Protein AF-A0A1G6HY66-F1 (afdb_monomer)

Mean predicted aligned error: 8.9 Å

Radius of gyration: 18.55 Å; Cα contacts (8 Å, |Δi|>4): 271; chains: 1; bounding box: 44×50×41 Å

pLDDT: mean 86.54, std 22.4, range [28.66, 98.88]

Nearest PDB structures (foldseek):
  5a6a-assembly1_A  TM=5.351E-01  e=8.393E-02  Streptococcus pneumoniae TIGR4
  5ac4-assembly1_B  TM=5.018E-01  e=1.084E-01  Streptococcus pneumoniae TIGR4
  6aje-assembly1_A  TM=4.644E-01  e=7.401E-01  Eimeria tenella
  1rq7-assembly1_A  TM=4.201E-01  e=1.933E+00  Mycobacterium tuberculosis
  6unx-assembly1_A  TM=3.642E-01  e=4.444E+00  Escherichia coli

Foldseek 3Di:
DDDDPPPDPPPDDDPDDDPDPPDPDDPPPPPDDWFEEEDALVCAQDDLLPDDTQAYEYEQEEAQPDGRDDVVRRTDRVVSQVRNVVNNHQYEYEYEYLQDQLLSSLVSSCVRCVVCQPRYAYEYEDDDPNHPCPPVLCRLVSVQSNQVNNCVSSVHAHAYDDDPVVVVPDPNVSVVVRHHD

Solvent-accessible surface area (backbone atoms only — not comparable to full-atom values): 10762 Å² total; per-residue (Å²): 140,81,91,83,89,81,84,85,76,89,83,75,77,89,84,69,88,74,94,55,95,85,70,86,77,75,76,94,70,78,92,66,87,80,48,64,52,73,47,47,68,90,50,44,65,66,62,63,54,76,52,88,53,49,31,39,35,31,34,43,26,34,42,80,82,44,56,39,63,43,67,94,67,42,26,37,40,64,61,49,57,66,42,25,51,81,54,70,24,47,43,29,36,28,33,41,45,29,52,72,58,39,59,56,32,30,51,47,40,43,73,72,48,57,94,38,56,91,67,46,48,44,33,41,36,58,53,63,76,80,16,78,31,53,88,69,81,47,46,59,65,43,49,41,49,20,45,54,48,39,22,66,73,48,76,45,80,36,34,46,46,63,55,75,68,57,68,71,70,53,85,50,64,86,40,55,78,77,28,57,111

Organism: NCBI:txid604330

InterPro domains:
  IPR002053 Glycoside hydrolase, family 25 [PF01183] (38-180)
  IPR002053 Glycoside hydrolase, family 25 [PS51904] (33-181)
  IPR017853 Glycoside hydrolase superfamily [SSF51445] (35-181)
  IPR018077 Glycoside hydrolase, family 25 subgroup [SM00641] (34-141)

Secondary structure (DSSP, 8-state):
----SSSSS--S--------TT---------SPPPEEEE-GGGTT--GGGS--SEEEEEEEETTTEESEEGGGTEEHHHHHHHGGGGT-EEEEEEE--SS-HHHHHHHHHHHHGGGTTT-EEEEE--STT-TTTTSS-HHHHHHHHHHHHHHHHTS--EEE--HHHHTTS--HHHHTTS--

Structure (mmCIF, N/CA/C/O backbone):
data_AF-A0A1G6HY66-F1
#
_entry.id   AF-A0A1G6HY66-F1
#
loop_
_atom_site.group_PDB
_atom_site.id
_atom_site.type_symbol
_atom_site.label_atom_id
_atom_site.label_alt_id
_atom_site.label_comp_id
_atom_site.label_asym_id
_atom_site.label_entity_id
_atom_site.label_seq_id
_atom_site.pdbx_PDB_ins_code
_atom_site.Cartn_x
_atom_site.Cartn_y
_atom_site.Cartn_z
_atom_site.occupancy
_atom_site.B_iso_or_equiv
_atom_site.auth_seq_id
_atom_site.auth_comp_id
_atom_site.auth_asym_id
_atom_site.auth_atom_id
_atom_site.pdbx_PDB_model_num
ATOM 1 N N . MET A 1 1 ? -23.335 -35.867 -22.043 1.00 37.62 1 MET A N 1
ATOM 2 C CA . MET A 1 1 ? -21.964 -35.878 -21.491 1.00 37.62 1 MET A CA 1
ATOM 3 C C . MET A 1 1 ? -21.223 -34.714 -22.131 1.00 37.62 1 MET A C 1
ATOM 5 O O . MET A 1 1 ? -21.215 -34.687 -23.350 1.00 37.62 1 MET A O 1
ATOM 9 N N . SER A 1 2 ? -20.687 -33.713 -21.441 1.00 36.56 2 SER A N 1
ATOM 10 C CA . SER A 1 2 ? -20.787 -33.293 -20.039 1.00 36.56 2 SER A CA 1
ATOM 11 C C . SER A 1 2 ? -21.116 -31.793 -20.024 1.00 36.56 2 SER A C 1
ATOM 13 O O . SER A 1 2 ? -20.815 -31.070 -20.973 1.00 36.56 2 SER A O 1
ATOM 15 N N . ALA A 1 3 ? -21.820 -31.363 -18.984 1.00 36.41 3 ALA A N 1
ATOM 16 C CA . ALA A 1 3 ? -22.072 -29.967 -18.687 1.00 36.41 3 ALA A CA 1
ATOM 17 C C . ALA A 1 3 ? -20.934 -29.491 -17.781 1.00 36.41 3 ALA A C 1
ATOM 19 O O . ALA A 1 3 ? -20.924 -29.879 -16.626 1.00 36.41 3 ALA A O 1
ATOM 20 N N . ASP A 1 4 ? -20.005 -28.686 -18.295 1.00 41.12 4 ASP A N 1
ATOM 21 C CA . ASP A 1 4 ? -18.901 -28.111 -17.506 1.00 41.12 4 ASP A CA 1
ATOM 22 C C . ASP A 1 4 ? -18.714 -26.631 -17.856 1.00 41.12 4 ASP A C 1
ATOM 24 O O . ASP A 1 4 ? -17.681 -26.177 -18.340 1.00 41.12 4 ASP A O 1
ATOM 28 N N . SER A 1 5 ? -19.777 -25.853 -17.655 1.00 38.62 5 SER A N 1
ATOM 29 C CA . SER A 1 5 ? -19.737 -24.383 -17.733 1.00 38.62 5 SER A CA 1
ATOM 30 C C . SER A 1 5 ? -20.310 -23.719 -16.478 1.00 38.62 5 SER A C 1
ATOM 32 O O . SER A 1 5 ? -20.581 -22.523 -16.487 1.00 38.62 5 SER A O 1
ATOM 34 N N . ALA A 1 6 ? -20.501 -24.487 -15.400 1.00 34.53 6 ALA A N 1
ATOM 35 C CA . ALA A 1 6 ? -21.123 -24.022 -14.158 1.00 34.53 6 ALA A CA 1
ATOM 36 C C . ALA A 1 6 ? -20.264 -24.248 -12.894 1.00 34.53 6 ALA A C 1
ATOM 38 O O . ALA A 1 6 ? -20.728 -23.953 -11.801 1.00 34.53 6 ALA A O 1
ATOM 39 N N . GLU A 1 7 ? -19.010 -24.696 -13.020 1.00 37.00 7 GLU A N 1
ATOM 40 C CA . GLU A 1 7 ? -18.174 -25.128 -11.881 1.00 37.00 7 GLU A CA 1
ATOM 41 C C . GLU A 1 7 ? -16.865 -24.321 -11.708 1.00 37.00 7 GLU A C 1
ATOM 43 O O . GLU A 1 7 ? -15.811 -24.864 -11.393 1.00 37.00 7 GLU A O 1
ATOM 48 N N . ALA A 1 8 ? -16.904 -22.994 -11.895 1.00 33.69 8 ALA A N 1
ATOM 49 C CA . ALA A 1 8 ? -15.732 -22.133 -11.645 1.00 33.69 8 ALA A CA 1
ATOM 50 C C . ALA A 1 8 ? -16.018 -20.818 -10.892 1.00 33.69 8 ALA A C 1
ATOM 52 O O . ALA A 1 8 ? -15.205 -19.898 -10.931 1.00 33.69 8 ALA A O 1
ATOM 53 N N . VAL A 1 9 ? -17.146 -20.715 -10.178 1.00 33.38 9 VAL A N 1
ATOM 54 C CA . VAL A 1 9 ? -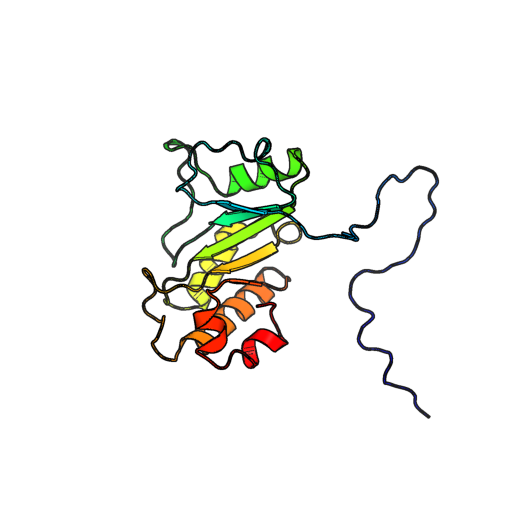17.413 -19.579 -9.260 1.00 33.38 9 VAL A CA 1
ATOM 55 C C . VAL A 1 9 ? -17.706 -20.043 -7.823 1.00 33.38 9 VAL A C 1
ATOM 57 O O . VAL A 1 9 ? -17.899 -19.236 -6.920 1.00 33.38 9 VAL A O 1
ATOM 60 N N . GLU A 1 10 ? -17.634 -21.345 -7.547 1.00 34.50 10 GLU A N 1
ATOM 61 C CA . GLU A 1 10 ? -17.853 -21.896 -6.207 1.00 34.50 10 GLU A CA 1
ATOM 62 C C . GLU A 1 10 ? -16.528 -22.101 -5.449 1.00 34.50 10 GLU A C 1
ATOM 64 O O . GLU A 1 10 ? -16.130 -23.211 -5.114 1.00 34.50 10 GLU A O 1
ATOM 69 N N . ALA A 1 11 ? -15.813 -21.003 -5.188 1.00 33.69 11 ALA A N 1
ATOM 70 C CA . ALA A 1 11 ? -14.707 -20.976 -4.226 1.00 33.69 11 ALA A CA 1
ATOM 71 C C . ALA A 1 11 ? -14.425 -19.557 -3.703 1.00 33.69 11 ALA A C 1
ATOM 73 O O . ALA A 1 11 ? -13.287 -19.102 -3.673 1.00 33.69 11 ALA A O 1
ATOM 74 N N . LEU A 1 12 ? -15.461 -18.856 -3.244 1.00 32.41 12 LEU A N 1
ATOM 75 C CA . LEU A 1 12 ? -15.302 -17.791 -2.257 1.00 32.41 12 LEU A CA 1
ATOM 76 C C . LEU A 1 12 ? -16.426 -17.913 -1.229 1.00 32.41 12 LEU A C 1
ATOM 78 O O . LEU A 1 12 ? -17.571 -17.564 -1.479 1.00 32.41 12 LEU A O 1
ATOM 82 N N . VAL A 1 13 ? -16.031 -18.419 -0.059 1.00 30.34 13 VAL A N 1
ATOM 83 C CA . VAL A 1 13 ? -16.802 -18.514 1.187 1.00 30.34 13 VAL A CA 1
ATOM 84 C C . VAL A 1 13 ? -17.910 -19.575 1.178 1.00 30.34 13 VAL A C 1
ATOM 86 O O . VAL A 1 13 ? -19.007 -19.387 0.669 1.00 30.34 13 VAL A O 1
ATOM 89 N N . LYS A 1 14 ? -17.619 -20.703 1.840 1.00 28.66 14 LYS A N 1
ATOM 90 C CA . LYS A 1 14 ? -18.587 -21.730 2.251 1.00 28.66 14 LYS A CA 1
ATOM 91 C C . LYS A 1 14 ? -19.837 -21.089 2.868 1.00 28.66 14 LYS A C 1
ATOM 93 O O . LYS A 1 14 ? -19.845 -20.774 4.056 1.00 28.66 14 LYS A O 1
ATOM 98 N N . VAL A 1 15 ? -20.922 -21.008 2.106 1.00 35.91 15 VAL A N 1
ATOM 99 C CA . VAL A 1 15 ? -22.272 -20.919 2.661 1.00 35.91 15 VAL A CA 1
ATOM 100 C C . VAL A 1 15 ? -22.718 -22.345 2.973 1.00 35.91 15 VAL A C 1
ATOM 102 O O . VAL A 1 15 ? -23.339 -23.029 2.168 1.00 35.91 15 VAL A O 1
ATOM 105 N N . LYS A 1 16 ? -22.376 -22.821 4.173 1.00 31.80 16 LYS A N 1
ATOM 106 C CA . LYS A 1 16 ? -23.256 -23.745 4.890 1.00 31.80 16 LYS A CA 1
ATOM 107 C C . LYS A 1 16 ? -23.919 -22.929 5.982 1.00 31.80 16 LYS A C 1
ATOM 109 O O . LYS A 1 16 ? -23.256 -22.517 6.929 1.00 31.80 16 LYS A O 1
ATOM 114 N N . GLY A 1 17 ? -25.215 -22.683 5.811 1.00 36.38 17 GLY A N 1
ATOM 115 C CA . GLY A 1 17 ? -26.058 -22.196 6.888 1.00 36.38 17 GLY A CA 1
ATOM 116 C C . GLY A 1 17 ? -25.929 -23.118 8.097 1.00 36.38 17 GLY A C 1
ATOM 117 O O . GLY A 1 17 ? -25.975 -24.343 7.975 1.00 36.38 17 GLY A O 1
ATOM 118 N N . SER A 1 18 ? -25.744 -22.515 9.262 1.00 32.41 18 SER A N 1
ATOM 119 C CA . SER A 1 18 ? -26.040 -23.156 10.532 1.00 32.41 18 SER A CA 1
ATOM 120 C C . SER A 1 18 ? -27.009 -22.251 11.277 1.00 32.41 18 SER A C 1
ATOM 122 O O . SER A 1 18 ? -26.606 -21.252 11.876 1.00 32.41 18 SER A O 1
ATOM 124 N N . ASP A 1 19 ? -28.285 -22.615 11.200 1.00 39.75 19 ASP A N 1
ATOM 125 C CA . ASP A 1 19 ? -29.367 -22.109 12.035 1.00 39.75 19 ASP A CA 1
ATOM 126 C C . ASP A 1 19 ? -29.127 -22.506 13.499 1.00 39.75 19 ASP A C 1
ATOM 128 O O . ASP A 1 19 ? -29.681 -23.479 14.010 1.00 39.75 19 ASP A O 1
ATOM 132 N N . ALA A 1 20 ? -28.275 -21.750 14.190 1.00 33.25 20 ALA A N 1
ATOM 133 C CA . ALA A 1 20 ? -28.233 -21.735 15.646 1.00 33.25 20 ALA A CA 1
ATOM 134 C C . ALA A 1 20 ? -29.105 -20.562 16.136 1.00 33.25 20 ALA A C 1
ATOM 136 O O . ALA A 1 20 ? -28.764 -19.405 15.860 1.00 33.25 20 ALA A O 1
ATOM 137 N N . PRO A 1 21 ? -30.218 -20.806 16.858 1.00 36.34 21 PRO A N 1
ATOM 138 C CA . PRO A 1 21 ? -31.012 -19.730 17.441 1.00 36.34 21 PRO A CA 1
ATOM 139 C C . PRO A 1 21 ? -30.138 -18.958 18.439 1.00 36.34 21 PRO A C 1
ATOM 141 O O . PRO A 1 21 ? -29.697 -19.523 19.438 1.00 36.34 21 PRO A O 1
ATOM 144 N N . GLY A 1 22 ? -29.857 -17.684 18.149 1.00 45.81 22 GLY A N 1
ATOM 145 C CA . GLY A 1 22 ? -29.046 -16.804 19.004 1.00 45.81 22 GLY A CA 1
ATOM 146 C C . GLY A 1 22 ? -27.711 -16.320 18.422 1.00 45.81 22 GLY A C 1
ATOM 147 O O . GLY A 1 22 ? -27.006 -15.583 19.106 1.00 45.81 22 GLY A O 1
ATOM 148 N N . SER A 1 23 ? -27.352 -16.664 17.180 1.00 36.22 23 SER A N 1
ATOM 149 C CA . SER A 1 23 ? -26.163 -16.095 16.522 1.00 36.22 23 SER A CA 1
ATOM 150 C C . SER A 1 23 ? -26.493 -14.775 15.811 1.00 36.22 23 SER A C 1
ATOM 152 O O . SER A 1 23 ? -27.185 -14.760 14.796 1.00 36.22 23 SER A O 1
ATOM 154 N N . THR A 1 24 ? -25.994 -13.647 16.324 1.00 39.72 24 THR A N 1
ATOM 155 C CA . THR A 1 24 ? -26.138 -12.303 15.725 1.00 39.72 24 THR A CA 1
ATOM 156 C C . THR A 1 24 ? -25.053 -11.974 14.695 1.00 39.72 24 THR A C 1
ATOM 158 O O . THR A 1 24 ? -24.736 -10.803 14.489 1.00 39.72 24 THR A O 1
ATOM 161 N N . VAL A 1 25 ? -24.447 -12.967 14.042 1.00 41.44 25 VAL A N 1
ATOM 162 C CA . VAL A 1 25 ? -23.457 -12.690 12.993 1.00 41.44 25 VAL A CA 1
ATOM 163 C C . VAL A 1 25 ? -24.178 -12.585 11.656 1.00 41.44 25 VAL A C 1
ATOM 165 O O . VAL A 1 25 ? -24.458 -13.584 10.998 1.00 41.44 25 VAL A O 1
ATOM 168 N N . LYS A 1 26 ? -24.502 -11.349 11.265 1.00 38.53 26 LYS A N 1
ATOM 169 C CA . LYS A 1 26 ? -24.945 -11.060 9.901 1.00 38.53 26 LYS A CA 1
ATOM 170 C C . LYS A 1 26 ? -23.775 -11.324 8.937 1.00 38.53 26 LYS A C 1
ATOM 172 O O . LYS A 1 26 ? -22.670 -10.858 9.215 1.00 38.53 26 LYS A O 1
ATOM 177 N N . PRO A 1 27 ? -23.981 -12.039 7.819 1.00 42.50 27 PRO A N 1
ATOM 178 C CA . PRO A 1 27 ? -22.975 -12.124 6.766 1.00 42.50 27 PRO A CA 1
ATOM 179 C C . PRO A 1 27 ? -22.666 -10.714 6.234 1.00 42.50 27 PRO A C 1
ATOM 181 O O . PRO A 1 27 ? -23.580 -9.910 6.048 1.00 42.50 27 PRO A O 1
ATOM 184 N N . PHE A 1 28 ? -21.386 -10.405 6.004 1.00 48.75 28 PHE A N 1
ATOM 185 C CA . PHE A 1 28 ? -20.938 -9.138 5.412 1.00 48.75 28 PHE A CA 1
ATOM 186 C C . PHE A 1 28 ? -21.293 -9.094 3.914 1.00 48.75 28 PHE A C 1
ATOM 188 O O . PHE A 1 28 ? -20.432 -9.236 3.053 1.00 48.75 28 PHE A O 1
ATOM 195 N N . ALA A 1 29 ? -22.573 -8.926 3.591 1.00 45.31 29 ALA A N 1
ATOM 196 C CA . ALA A 1 29 ? -23.016 -8.460 2.283 1.00 45.31 29 ALA A CA 1
ATOM 197 C C . ALA A 1 29 ? -23.364 -6.976 2.437 1.00 45.31 29 ALA A C 1
ATOM 199 O O . ALA A 1 29 ? -24.374 -6.632 3.049 1.00 45.31 29 ALA A O 1
ATOM 200 N N . TYR A 1 30 ? -22.486 -6.087 1.972 1.00 53.00 30 TYR A N 1
ATOM 201 C CA . TYR A 1 30 ? -22.752 -4.651 2.009 1.00 53.00 30 TYR A CA 1
ATOM 202 C C . TYR A 1 30 ? -23.665 -4.308 0.822 1.00 53.00 30 TYR A C 1
ATOM 204 O O . TYR A 1 30 ? -23.213 -4.230 -0.318 1.00 53.00 30 TYR A O 1
ATOM 212 N N . GLU A 1 31 ? -24.967 -4.157 1.067 1.00 54.34 31 GLU A N 1
ATOM 213 C CA . GLU A 1 31 ? -25.923 -3.646 0.075 1.00 54.34 31 GLU A CA 1
ATOM 214 C C . GLU A 1 31 ? -25.807 -2.113 0.001 1.00 54.34 31 GLU A C 1
ATOM 216 O O . GLU A 1 31 ? -26.653 -1.379 0.504 1.00 54.34 31 GLU A O 1
ATOM 221 N N . GLY A 1 32 ? -24.703 -1.602 -0.554 1.00 71.50 32 GLY A N 1
ATOM 222 C CA . GLY A 1 32 ? -24.492 -0.159 -0.674 1.00 71.50 32 GLY A CA 1
ATOM 223 C C . GLY A 1 32 ? -23.063 0.258 -1.012 1.00 71.50 32 GLY A C 1
ATOM 224 O O . GLY A 1 32 ? -22.139 -0.552 -1.028 1.00 71.50 32 GLY A O 1
ATOM 225 N N . GLN A 1 33 ? -22.889 1.551 -1.286 1.00 84.94 33 GLN A N 1
ATOM 226 C CA . GLN A 1 33 ? -21.574 2.175 -1.415 1.00 84.94 33 GLN A CA 1
ATOM 227 C C . GLN A 1 33 ? -20.926 2.291 -0.029 1.00 84.94 33 GLN A C 1
ATOM 229 O O . GLN A 1 33 ? -21.556 2.787 0.903 1.00 84.94 33 GLN A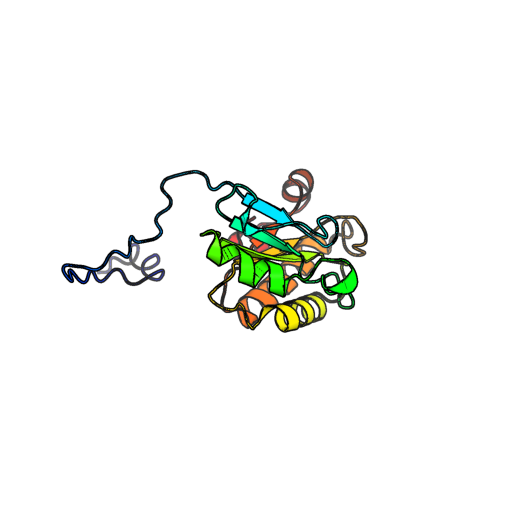 O 1
ATOM 234 N N . LEU A 1 34 ? -19.669 1.859 0.086 1.00 91.06 34 LEU A N 1
ATOM 235 C CA . LEU A 1 34 ? -18.846 2.094 1.269 1.00 91.06 34 LEU A CA 1
ATOM 236 C C . LEU A 1 34 ? -18.232 3.493 1.205 1.00 91.06 34 LEU A C 1
ATOM 238 O O . LEU A 1 34 ? -17.674 3.881 0.177 1.00 91.06 34 LEU A O 1
ATOM 242 N N . ASN A 1 35 ? -18.275 4.219 2.316 1.00 94.19 35 ASN A N 1
ATOM 243 C CA . ASN A 1 35 ? -17.542 5.464 2.492 1.00 94.19 35 ASN A CA 1
ATOM 244 C C . ASN A 1 35 ? -16.256 5.175 3.253 1.00 94.19 35 ASN A C 1
ATOM 246 O O . ASN A 1 35 ? -16.289 4.618 4.345 1.00 94.19 35 ASN A O 1
ATOM 250 N N . GLY A 1 36 ? -15.116 5.584 2.719 1.00 95.94 36 GLY A N 1
ATOM 251 C CA . GLY A 1 36 ? -13.845 5.421 3.409 1.00 95.94 36 GLY A CA 1
ATOM 252 C C . GLY A 1 36 ? -12.949 6.625 3.238 1.00 95.94 36 GLY A C 1
ATOM 253 O O . GLY A 1 36 ? -13.249 7.552 2.486 1.00 95.94 36 GLY A O 1
ATOM 254 N N . PHE A 1 37 ? -11.852 6.595 3.974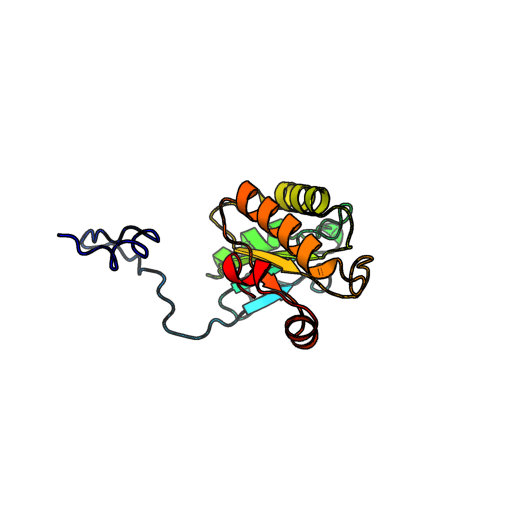 1.00 98.12 37 PHE A N 1
ATOM 255 C CA . PHE A 1 37 ? -10.818 7.614 3.944 1.00 98.12 37 PHE A CA 1
ATOM 256 C C . PHE A 1 37 ? -9.450 6.940 3.999 1.00 98.12 37 PHE A C 1
ATOM 258 O O . PHE A 1 37 ? -9.316 5.828 4.509 1.00 98.12 37 PHE A O 1
ATOM 265 N N . ASP A 1 38 ? -8.432 7.605 3.478 1.00 98.38 38 ASP A N 1
ATOM 266 C CA . ASP A 1 38 ? -7.047 7.187 3.621 1.00 98.38 38 ASP A CA 1
ATOM 267 C C . ASP A 1 38 ? -6.262 8.192 4.471 1.00 98.38 38 ASP A C 1
ATOM 269 O O . ASP A 1 38 ? -6.597 9.377 4.545 1.00 98.38 38 ASP A O 1
ATOM 273 N N . ILE A 1 39 ? -5.256 7.693 5.186 1.00 98.62 39 ILE A N 1
ATOM 274 C CA . ILE A 1 39 ? -4.397 8.492 6.059 1.00 98.62 39 ILE A CA 1
ATOM 275 C C . ILE A 1 39 ? -2.936 8.081 5.928 1.00 98.62 39 ILE A C 1
ATOM 277 O O . ILE A 1 39 ? -2.596 6.935 5.629 1.00 98.62 39 ILE A O 1
ATOM 281 N N . ALA A 1 40 ? -2.069 9.037 6.225 1.00 98.56 40 ALA A N 1
ATOM 282 C CA . ALA A 1 40 ? -0.642 8.853 6.428 1.00 98.56 40 ALA A CA 1
ATOM 283 C C . ALA A 1 40 ? -0.189 9.737 7.596 1.00 98.56 40 ALA A C 1
ATOM 285 O O . ALA A 1 40 ? -0.992 10.434 8.220 1.00 98.56 40 ALA A O 1
ATOM 286 N N . SER A 1 41 ? 1.116 9.808 7.832 1.00 98.38 41 SER A N 1
ATOM 287 C CA . SER A 1 41 ? 1.737 10.748 8.773 1.00 98.38 41 SER A CA 1
ATOM 288 C C . SER A 1 41 ? 1.295 12.217 8.627 1.00 98.38 41 SER A C 1
ATOM 290 O O . SER A 1 41 ? 1.415 12.984 9.583 1.00 98.38 41 SER A O 1
ATOM 292 N N . PHE A 1 42 ? 0.728 12.626 7.486 1.00 97.81 42 PHE A N 1
ATOM 293 C CA . PHE A 1 42 ? 0.120 13.951 7.292 1.00 97.81 42 PHE A CA 1
ATOM 294 C C . PHE A 1 42 ? -1.120 14.206 8.165 1.00 97.81 42 PHE A C 1
ATOM 296 O O . PHE A 1 42 ? -1.456 15.359 8.422 1.00 97.81 42 PHE A O 1
ATOM 303 N N . GLN A 1 43 ? -1.774 13.152 8.655 1.00 98.44 43 GLN A N 1
ATOM 304 C CA . GLN A 1 43 ? -2.901 13.207 9.588 1.00 98.44 43 GLN A CA 1
ATOM 305 C C . GLN A 1 43 ? -2.464 12.887 11.026 1.00 98.44 43 GLN A C 1
ATOM 307 O O . GLN A 1 43 ? -3.247 12.394 11.834 1.00 98.44 43 GLN A O 1
ATOM 312 N N . ALA A 1 44 ? -1.207 13.166 11.376 1.00 97.94 44 ALA A N 1
ATOM 313 C CA . ALA A 1 44 ? -0.701 13.031 12.737 1.00 97.94 44 ALA A CA 1
ATOM 314 C C . ALA A 1 44 ? -1.647 13.641 13.794 1.00 97.94 44 ALA A C 1
ATOM 316 O O . ALA A 1 44 ? -2.107 14.775 13.665 1.00 97.94 44 ALA A O 1
ATOM 317 N N . GLY A 1 45 ? -1.924 12.881 14.856 1.00 97.00 45 GLY A N 1
ATOM 318 C CA . GLY A 1 45 ? -2.851 13.262 15.924 1.00 97.00 45 GLY A CA 1
ATOM 319 C C . GLY A 1 45 ? -4.330 12.997 15.621 1.00 97.00 45 GLY A C 1
ATOM 320 O O . GLY A 1 45 ? -5.174 13.284 16.472 1.00 97.00 45 GLY A O 1
ATOM 321 N N . ILE A 1 46 ? -4.666 12.443 14.449 1.00 97.44 46 ILE A N 1
ATOM 322 C CA . ILE A 1 46 ? -6.032 12.016 14.146 1.00 97.44 46 ILE A CA 1
ATOM 323 C C . ILE A 1 46 ? -6.491 10.935 15.127 1.00 97.44 46 ILE A C 1
ATOM 325 O O . ILE A 1 46 ? -5.750 10.017 15.476 1.00 97.44 46 ILE A O 1
ATOM 329 N N . ASN A 1 47 ? -7.748 11.039 15.547 1.00 95.81 47 ASN A N 1
ATOM 330 C CA . ASN A 1 47 ? -8.446 9.971 16.241 1.00 95.81 47 ASN A CA 1
ATOM 331 C C . ASN A 1 47 ? -9.281 9.211 15.202 1.00 95.81 47 ASN A C 1
ATOM 333 O O . ASN A 1 47 ? -10.317 9.708 14.755 1.00 95.81 47 ASN A O 1
ATOM 337 N N . VAL A 1 48 ? -8.807 8.031 14.798 1.00 95.44 48 VAL A N 1
ATOM 338 C CA . VAL A 1 48 ? -9.406 7.247 13.705 1.00 95.44 48 VAL A CA 1
ATOM 339 C C . VAL A 1 48 ? -10.809 6.764 14.072 1.00 95.44 48 VAL A C 1
ATOM 341 O O . VAL A 1 48 ? -11.690 6.705 13.210 1.00 95.44 48 VAL A O 1
ATOM 344 N N . SER A 1 49 ? -11.063 6.488 15.357 1.00 92.50 49 SER A N 1
ATOM 345 C CA . SER A 1 49 ? -12.380 6.036 15.812 1.00 92.50 49 SER A CA 1
ATOM 346 C C . SER A 1 49 ? -13.479 7.095 15.657 1.00 92.50 49 SER A C 1
ATOM 348 O O . SER A 1 49 ? -14.635 6.734 15.427 1.00 92.50 49 SER A O 1
ATOM 350 N N . LYS A 1 50 ? -13.135 8.389 15.697 1.00 95.56 50 LYS A N 1
ATOM 351 C CA . LYS A 1 50 ? -14.079 9.515 15.565 1.00 95.56 50 LYS A CA 1
ATOM 352 C C . LYS A 1 50 ? -14.332 9.989 14.134 1.00 95.56 50 LYS A C 1
ATOM 354 O O . LYS A 1 50 ? -15.260 10.769 13.924 1.00 95.56 50 LYS A O 1
ATOM 359 N N . VAL A 1 51 ? -13.534 9.560 13.159 1.00 96.25 51 VAL A N 1
ATOM 360 C CA . VAL A 1 51 ? -13.771 9.897 11.748 1.00 96.25 51 VAL A CA 1
ATOM 361 C C . VAL A 1 51 ? -14.953 9.075 11.232 1.00 96.25 51 VAL A C 1
ATOM 363 O O . VAL A 1 51 ? -15.038 7.874 11.496 1.00 96.25 51 VAL A O 1
ATOM 366 N N . SER A 1 52 ? -15.878 9.711 10.512 1.00 94.81 52 SER A N 1
ATOM 367 C CA . SER A 1 52 ? -16.991 9.007 9.867 1.00 94.81 52 SER A CA 1
ATOM 368 C C . SER A 1 52 ? -16.485 8.187 8.679 1.00 94.81 52 SER A C 1
ATOM 370 O O . SER A 1 52 ? -15.718 8.699 7.868 1.00 94.81 52 SER A O 1
ATOM 372 N N . GLY A 1 53 ? -16.921 6.934 8.568 1.00 94.62 53 GLY A N 1
ATOM 373 C CA . GLY A 1 53 ? -16.558 6.039 7.473 1.00 94.62 53 GLY A CA 1
ATOM 374 C C . GLY A 1 53 ? -16.676 4.570 7.865 1.00 94.62 53 GLY A C 1
ATOM 375 O O . GLY A 1 53 ? -16.632 4.229 9.047 1.00 94.62 53 GLY A O 1
ATOM 376 N N . ASP A 1 54 ? -16.806 3.726 6.852 1.00 95.94 54 ASP A N 1
ATOM 377 C CA . ASP A 1 54 ? -16.897 2.271 6.922 1.00 95.94 54 ASP A CA 1
ATOM 378 C C . ASP A 1 54 ? -15.519 1.599 6.903 1.00 95.94 54 ASP A C 1
ATOM 380 O O . ASP A 1 54 ? -15.348 0.502 7.434 1.00 95.94 54 ASP A O 1
ATOM 384 N N . PHE A 1 55 ? -14.521 2.244 6.293 1.00 97.12 55 PHE A N 1
ATOM 385 C CA . PHE A 1 55 ? -13.157 1.729 6.219 1.00 97.12 55 PHE A CA 1
ATOM 386 C C . PHE A 1 55 ? -12.101 2.835 6.244 1.00 97.12 55 PHE A C 1
ATOM 388 O O . PHE A 1 55 ? -12.384 3.993 5.929 1.00 97.12 55 PHE A O 1
ATOM 395 N N . VAL A 1 56 ? -10.871 2.452 6.592 1.00 98.50 56 VAL A N 1
ATOM 396 C CA . VAL A 1 56 ? -9.686 3.311 6.510 1.00 98.50 56 VAL A CA 1
ATOM 397 C C . VAL A 1 56 ? -8.537 2.598 5.799 1.00 98.50 56 VAL A C 1
ATOM 399 O O . VAL A 1 56 ? -8.223 1.460 6.142 1.00 98.50 56 VAL A O 1
ATOM 402 N N . PHE A 1 57 ? -7.893 3.265 4.838 1.00 98.75 57 PHE A N 1
ATOM 403 C CA . PHE A 1 57 ? -6.596 2.846 4.297 1.00 98.75 57 PHE A CA 1
ATOM 404 C C . PHE A 1 57 ? -5.463 3.621 4.969 1.00 98.75 57 PHE A C 1
ATOM 406 O O . PHE A 1 57 ? -5.488 4.843 5.049 1.00 98.75 57 PHE A O 1
ATOM 413 N N . ILE A 1 58 ? -4.455 2.916 5.466 1.00 98.81 58 ILE A N 1
ATOM 414 C CA . ILE A 1 58 ? -3.373 3.503 6.256 1.00 98.81 58 ILE A CA 1
ATOM 415 C C . ILE A 1 58 ? -2.058 3.300 5.508 1.00 98.81 58 ILE A C 1
ATOM 417 O O . ILE A 1 58 ? -1.713 2.168 5.156 1.00 98.81 58 ILE A O 1
ATOM 421 N N . LYS A 1 59 ? -1.295 4.372 5.278 1.00 98.81 59 LYS A N 1
ATOM 422 C CA . LYS A 1 59 ? 0.063 4.241 4.741 1.00 98.81 59 LYS A CA 1
ATOM 423 C C . LYS A 1 59 ? 0.880 3.393 5.700 1.00 98.81 59 LYS A C 1
ATOM 425 O O . LYS A 1 59 ? 0.945 3.720 6.877 1.00 98.81 59 LYS A O 1
ATOM 430 N N . ALA A 1 60 ? 1.520 2.330 5.222 1.00 98.81 60 ALA A N 1
ATOM 431 C CA . ALA A 1 60 ? 2.431 1.554 6.065 1.00 98.81 60 ALA A CA 1
ATOM 432 C C . ALA A 1 60 ? 3.890 1.832 5.712 1.00 98.81 60 ALA A C 1
ATOM 434 O O . ALA A 1 60 ? 4.718 2.027 6.603 1.00 98.81 60 ALA A O 1
ATOM 435 N N . THR A 1 61 ? 4.213 1.862 4.416 1.00 98.88 61 THR A N 1
ATOM 436 C CA . THR A 1 61 ? 5.589 2.020 3.936 1.00 98.88 61 THR A CA 1
ATOM 437 C C . THR A 1 61 ? 5.679 2.875 2.674 1.00 98.88 61 THR A C 1
ATOM 439 O O . THR A 1 61 ? 4.698 3.079 1.956 1.00 98.88 61 THR A O 1
ATOM 442 N N . GLN A 1 62 ? 6.881 3.388 2.419 1.00 98.75 62 GLN A N 1
ATOM 443 C CA . GLN A 1 62 ? 7.274 4.004 1.155 1.00 98.75 62 GLN A CA 1
ATOM 444 C C . GLN A 1 62 ? 8.699 3.562 0.807 1.00 98.75 62 GLN A C 1
ATOM 446 O O . GLN A 1 62 ? 9.600 3.645 1.651 1.00 98.75 62 GLN A O 1
ATOM 451 N N . GLY A 1 63 ? 8.893 3.077 -0.422 1.00 98.56 63 GLY A N 1
ATOM 452 C CA . GLY A 1 63 ? 10.155 2.460 -0.822 1.00 98.56 63 GLY A CA 1
ATOM 453 C C . GLY A 1 63 ? 10.578 1.347 0.149 1.00 98.56 63 GLY A C 1
ATOM 454 O O . GLY A 1 63 ? 9.758 0.591 0.663 1.00 98.56 63 GLY A O 1
ATOM 455 N N . ILE A 1 64 ? 11.874 1.256 0.447 1.00 98.56 64 ILE A N 1
ATOM 456 C CA . ILE A 1 64 ? 12.418 0.242 1.377 1.00 98.56 64 ILE A CA 1
ATOM 457 C C . ILE A 1 64 ? 12.924 0.825 2.702 1.00 98.56 64 ILE A C 1
ATOM 459 O O . ILE A 1 64 ? 13.585 0.131 3.474 1.00 98.56 64 ILE A O 1
ATOM 463 N N . TRP A 1 65 ? 12.700 2.118 2.933 1.00 97.81 65 TRP A N 1
ATOM 464 C CA . TRP A 1 65 ? 13.339 2.866 4.020 1.00 97.81 65 TRP A CA 1
ATOM 465 C C . TRP A 1 65 ? 12.334 3.535 4.953 1.00 97.81 65 TRP A C 1
ATOM 467 O O . TRP A 1 65 ? 12.621 3.698 6.140 1.00 97.81 65 TRP A O 1
ATOM 477 N N . TYR A 1 66 ? 11.169 3.928 4.435 1.00 98.44 66 TYR A N 1
ATOM 478 C CA . TYR A 1 66 ? 10.166 4.629 5.215 1.00 98.44 66 TYR A CA 1
ATOM 479 C C . TYR A 1 66 ? 9.101 3.666 5.720 1.00 98.44 66 TYR A C 1
ATOM 481 O O . TYR A 1 66 ? 8.505 2.905 4.957 1.00 98.44 66 TYR A O 1
ATOM 489 N N . LYS A 1 67 ? 8.817 3.783 7.013 1.00 98.62 67 LYS A N 1
ATOM 490 C CA . LYS A 1 67 ? 7.668 3.191 7.688 1.00 98.62 67 LYS A CA 1
ATOM 491 C C . LYS A 1 67 ? 6.876 4.333 8.319 1.00 98.62 67 LYS A C 1
ATOM 493 O O . LYS A 1 67 ? 7.484 5.185 8.969 1.00 98.62 67 LYS A O 1
ATOM 498 N N . ASP A 1 68 ? 5.556 4.353 8.146 1.00 98.31 68 ASP A N 1
ATOM 499 C CA . ASP A 1 68 ? 4.674 5.418 8.653 1.00 98.31 68 ASP A CA 1
ATOM 500 C C . ASP A 1 68 ? 4.462 5.265 10.172 1.00 98.31 68 ASP A C 1
ATOM 502 O O . ASP A 1 68 ? 3.431 4.826 10.676 1.00 98.31 68 ASP A O 1
ATOM 506 N N . GLN A 1 69 ? 5.529 5.526 10.927 1.00 98.06 69 GLN A N 1
ATOM 507 C CA . GLN A 1 69 ? 5.562 5.348 12.370 1.00 98.06 69 GLN A CA 1
ATOM 508 C C . GLN A 1 69 ? 6.506 6.350 13.026 1.00 98.06 69 GLN A C 1
ATOM 510 O O . GLN A 1 69 ? 7.728 6.250 12.910 1.00 98.06 69 GLN A O 1
ATOM 515 N N . LEU A 1 70 ? 5.934 7.275 13.791 1.00 97.75 70 LEU A N 1
ATOM 516 C CA . LEU A 1 70 ? 6.670 8.119 14.722 1.00 97.75 70 LEU A CA 1
ATOM 517 C C . LEU A 1 70 ? 5.740 8.528 15.874 1.00 97.75 70 LEU A C 1
ATOM 519 O O . LEU A 1 70 ? 5.186 9.631 15.858 1.00 97.75 70 LEU A O 1
ATOM 523 N N . PRO A 1 71 ? 5.582 7.674 16.905 1.00 96.31 71 PRO A N 1
ATOM 524 C CA . PRO A 1 71 ? 4.628 7.909 17.989 1.00 96.31 71 PRO A CA 1
ATOM 525 C C . PRO A 1 71 ? 4.820 9.252 18.701 1.00 96.31 71 PRO A C 1
ATOM 527 O O . PRO A 1 71 ? 3.849 9.897 19.083 1.00 96.31 71 PRO A O 1
ATOM 530 N N . SER A 1 72 ? 6.063 9.736 18.806 1.00 97.50 72 SER A N 1
ATOM 531 C CA . SER A 1 72 ? 6.377 11.054 19.381 1.00 97.50 72 SER A CA 1
ATOM 532 C C . SER A 1 72 ? 5.804 12.236 18.592 1.00 97.50 72 SER A C 1
ATOM 534 O O . SER A 1 72 ? 5.703 13.334 19.133 1.00 97.50 72 SER A O 1
ATOM 536 N N . LYS A 1 73 ? 5.421 12.025 17.328 1.00 96.44 73 LYS A N 1
ATOM 537 C CA . LYS A 1 73 ? 4.706 12.992 16.490 1.00 96.44 73 LYS A CA 1
ATOM 538 C C . LYS A 1 73 ? 3.221 12.662 16.327 1.00 96.44 73 LYS A C 1
ATOM 540 O O . LYS A 1 73 ? 2.549 13.369 15.591 1.00 96.44 73 LYS A O 1
ATOM 545 N N . GLY A 1 74 ? 2.701 11.639 17.006 1.00 97.06 74 GLY A N 1
ATOM 546 C CA . GLY A 1 74 ? 1.272 11.317 17.011 1.00 97.06 74 GLY A CA 1
ATOM 547 C C . GLY A 1 74 ? 0.779 10.513 15.808 1.00 97.06 74 GLY A C 1
ATOM 548 O O . GLY A 1 74 ? -0.409 10.576 15.503 1.00 97.06 74 GLY A O 1
ATOM 549 N N . TYR A 1 75 ? 1.652 9.776 15.118 1.00 98.12 75 TYR A N 1
ATOM 550 C CA . TYR A 1 75 ? 1.241 8.825 14.082 1.00 98.12 75 TYR A CA 1
ATOM 551 C C . TYR A 1 75 ? 1.963 7.487 14.226 1.00 98.12 75 TYR A C 1
ATOM 553 O O . TYR A 1 75 ? 3.157 7.430 14.532 1.00 98.12 75 TYR A O 1
ATOM 561 N N . ASP A 1 76 ? 1.221 6.411 14.003 1.00 98.50 76 ASP A N 1
ATOM 562 C CA . ASP A 1 76 ? 1.719 5.043 13.976 1.00 98.50 76 ASP A CA 1
ATOM 563 C C . ASP A 1 76 ? 0.704 4.186 13.216 1.00 98.50 76 ASP A C 1
ATOM 565 O O . ASP A 1 76 ? -0.422 4.002 13.689 1.00 98.50 76 ASP A O 1
ATOM 569 N N . TYR A 1 77 ? 1.098 3.677 12.045 1.00 98.62 77 TYR A N 1
ATOM 570 C CA . TYR A 1 77 ? 0.240 2.846 11.198 1.00 98.62 77 TYR A CA 1
ATOM 571 C C . TYR A 1 77 ? -0.427 1.701 11.977 1.00 98.62 77 TYR A C 1
ATOM 573 O O . TYR A 1 77 ? -1.604 1.414 11.761 1.00 98.62 77 TYR A O 1
ATOM 581 N N . ALA A 1 78 ? 0.305 1.066 12.902 1.00 98.31 78 ALA A N 1
ATOM 582 C CA . ALA A 1 78 ? -0.185 -0.079 13.655 1.00 98.31 78 ALA A CA 1
ATOM 583 C C . ALA A 1 78 ? -1.212 0.351 14.705 1.00 98.31 78 ALA A C 1
ATOM 585 O O . ALA A 1 78 ? -2.271 -0.263 14.820 1.00 98.31 78 ALA A O 1
ATOM 586 N N . ALA A 1 79 ? -0.942 1.449 15.420 1.00 98.00 79 ALA A N 1
ATOM 587 C CA . ALA A 1 79 ? -1.868 1.980 16.418 1.00 98.00 79 ALA A CA 1
ATOM 588 C C . ALA A 1 79 ? -3.195 2.412 15.778 1.00 98.00 79 ALA A C 1
ATOM 590 O O . ALA A 1 79 ? -4.262 2.093 16.298 1.00 98.00 79 ALA A O 1
ATOM 591 N N . TRP A 1 80 ? -3.142 3.077 14.620 1.00 98.19 80 TRP A N 1
ATOM 592 C CA . TRP A 1 80 ? -4.342 3.438 13.862 1.00 98.19 80 TRP A CA 1
ATOM 593 C C . TRP A 1 80 ? -5.119 2.211 13.377 1.00 98.19 80 TRP A C 1
ATOM 595 O O . TRP A 1 80 ? -6.346 2.179 13.478 1.00 98.19 80 TRP A O 1
ATOM 605 N N . ALA A 1 81 ? -4.416 1.189 12.890 1.00 97.88 81 ALA A N 1
ATOM 606 C CA . ALA A 1 81 ? -5.031 -0.047 12.422 1.00 97.88 81 ALA A CA 1
ATOM 607 C C . ALA A 1 81 ? -5.667 -0.871 13.550 1.00 97.88 81 ALA A C 1
ATOM 609 O O . ALA A 1 81 ? -6.675 -1.535 13.325 1.00 97.88 81 ALA A O 1
ATOM 610 N N . ASP A 1 82 ? -5.100 -0.832 14.754 1.00 96.56 82 ASP A N 1
ATOM 611 C CA . ASP A 1 82 ? -5.648 -1.539 15.911 1.00 96.56 82 ASP A CA 1
ATOM 612 C C . ASP A 1 82 ? -6.787 -0.748 16.590 1.00 96.56 82 ASP A C 1
ATOM 614 O O . ASP A 1 82 ? -7.686 -1.354 17.173 1.00 96.56 82 ASP A O 1
ATOM 618 N N . GLU A 1 83 ? -6.814 0.588 16.470 1.00 95.25 83 GLU A N 1
ATOM 619 C CA . GLU A 1 83 ? -7.920 1.431 16.957 1.00 95.25 83 GLU A CA 1
ATOM 620 C C . GLU A 1 83 ? -9.165 1.345 16.055 1.00 95.25 83 GLU A C 1
ATOM 622 O O . GLU A 1 83 ? -10.294 1.298 16.552 1.00 95.25 83 GLU A O 1
ATOM 627 N N . ALA A 1 84 ? -8.991 1.323 14.729 1.00 94.88 84 ALA A N 1
ATOM 628 C CA . ALA A 1 84 ? -10.092 1.421 13.767 1.00 94.88 84 ALA A CA 1
ATOM 629 C C . ALA A 1 84 ? -11.241 0.403 13.996 1.00 94.88 84 ALA A C 1
ATOM 631 O O . ALA A 1 84 ? -12.406 0.837 14.024 1.00 94.88 84 ALA A O 1
ATOM 632 N N . PRO A 1 85 ? -10.977 -0.897 14.262 1.00 93.25 85 PRO A N 1
ATOM 633 C CA . PRO A 1 85 ? -12.024 -1.889 14.510 1.00 93.25 85 PRO A CA 1
ATOM 634 C C . PRO A 1 85 ? -12.907 -1.586 15.725 1.00 93.25 85 PRO A C 1
ATOM 636 O O . PRO A 1 85 ? -14.077 -1.964 15.727 1.00 93.25 85 PRO A O 1
ATOM 639 N N . ALA A 1 86 ? -12.408 -0.858 16.735 1.00 90.12 86 ALA A N 1
ATOM 640 C CA . ALA A 1 86 ? -13.207 -0.467 17.904 1.00 90.12 86 ALA A CA 1
ATOM 641 C C . ALA A 1 86 ? -14.374 0.470 17.538 1.00 90.12 86 ALA A C 1
ATOM 643 O O . ALA A 1 86 ? -15.347 0.578 18.280 1.00 90.12 86 ALA A O 1
ATOM 644 N N . SER A 1 87 ? -14.291 1.120 16.374 1.00 90.25 87 SER A N 1
ATOM 645 C CA . SER A 1 87 ? -15.357 1.943 15.794 1.00 90.25 87 SER A CA 1
ATOM 646 C C . SER A 1 87 ? -16.119 1.252 14.657 1.00 90.25 87 SER A C 1
ATOM 648 O O . SER A 1 87 ? -16.840 1.916 13.917 1.00 90.25 87 SER A O 1
ATOM 650 N N . GLY A 1 88 ? -15.948 -0.065 14.494 1.00 92.12 88 GLY A N 1
ATOM 651 C CA . GLY A 1 88 ? -16.609 -0.860 13.457 1.00 92.12 88 GLY A CA 1
ATOM 652 C C . GLY A 1 88 ? -16.032 -0.698 12.047 1.00 92.12 88 GLY A C 1
ATOM 653 O O . GLY A 1 88 ? -16.654 -1.162 11.097 1.00 92.12 88 GLY A O 1
ATOM 654 N N . LYS A 1 89 ? -14.866 -0.054 11.895 1.00 95.38 89 LYS A N 1
ATOM 655 C CA . LYS A 1 89 ? -14.240 0.179 10.586 1.00 95.38 89 LYS A CA 1
ATOM 656 C C . LYS A 1 89 ? -13.462 -1.037 10.099 1.00 95.38 89 LYS A C 1
ATOM 658 O O . LYS A 1 89 ? -12.750 -1.680 10.873 1.00 95.38 89 LYS A O 1
ATOM 663 N N . LEU A 1 90 ? -13.531 -1.284 8.795 1.00 96.44 90 LEU A N 1
ATOM 664 C CA . LEU A 1 90 ? -12.598 -2.163 8.094 1.00 96.44 90 LEU A CA 1
ATOM 665 C C . LEU A 1 90 ? -11.242 -1.464 7.924 1.00 96.44 90 LEU A C 1
ATOM 667 O O . LEU A 1 90 ? -11.163 -0.238 7.824 1.00 96.44 90 LEU A O 1
ATOM 671 N N . VAL A 1 91 ? -10.171 -2.252 7.870 1.00 97.75 91 VAL A N 1
ATOM 672 C CA . VAL A 1 91 ? -8.797 -1.747 7.785 1.00 97.75 91 VAL A CA 1
ATOM 673 C C . VAL A 1 91 ? -8.168 -2.152 6.461 1.00 97.75 91 VAL A C 1
ATOM 675 O O . VAL A 1 91 ? -8.276 -3.301 6.026 1.00 97.75 91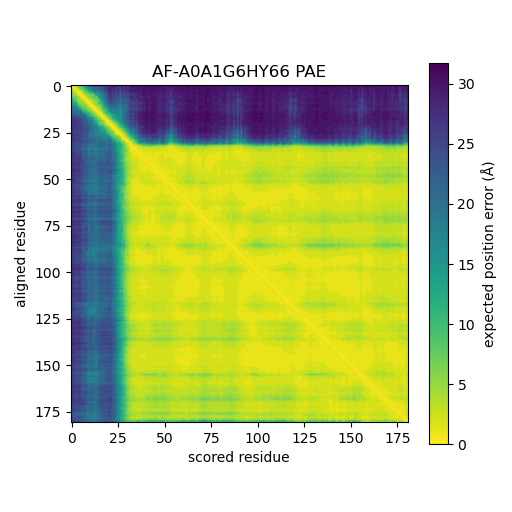 VAL A O 1
ATOM 678 N N . GLY A 1 92 ? -7.475 -1.207 5.841 1.00 98.31 92 GLY A N 1
ATOM 679 C CA . GLY A 1 92 ? -6.591 -1.430 4.715 1.00 98.31 92 GLY A CA 1
ATOM 680 C C . GLY A 1 92 ? -5.219 -0.812 4.957 1.00 98.31 92 GLY A C 1
ATOM 681 O O . GLY A 1 92 ? -5.089 0.169 5.685 1.00 98.31 92 GLY A O 1
ATOM 682 N N . PHE A 1 93 ? -4.193 -1.365 4.320 1.00 98.81 93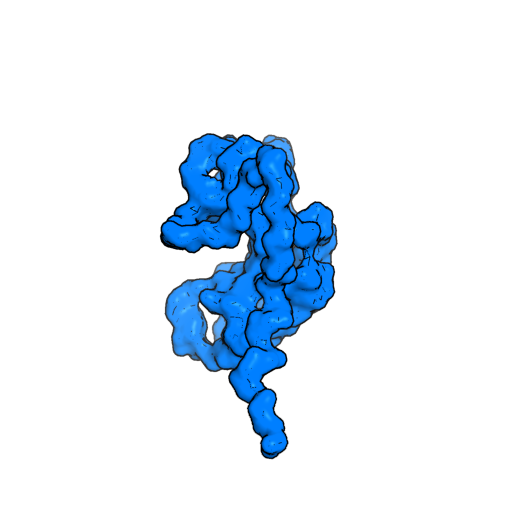 PHE A N 1
ATOM 683 C CA . PHE A 1 93 ? -2.869 -0.752 4.249 1.00 98.81 93 PHE A CA 1
ATOM 684 C C . PHE A 1 93 ? -2.495 -0.440 2.816 1.00 98.81 93 PHE A C 1
ATOM 686 O O . PHE A 1 93 ? -2.861 -1.186 1.908 1.00 98.81 93 PHE A O 1
ATOM 693 N N . TYR A 1 94 ? -1.696 0.604 2.625 1.00 98.88 94 TYR A N 1
ATOM 694 C CA . TYR A 1 94 ? -1.068 0.853 1.337 1.00 98.88 94 TYR A CA 1
ATOM 695 C C . TYR A 1 94 ? 0.438 1.079 1.434 1.00 98.88 94 TYR A C 1
ATOM 697 O O . TYR A 1 94 ? 0.977 1.521 2.457 1.00 98.88 94 TYR A O 1
ATOM 705 N N . HIS A 1 95 ? 1.102 0.750 0.331 1.00 98.88 95 HIS A N 1
ATOM 706 C CA . HIS A 1 95 ? 2.512 1.004 0.090 1.00 98.88 95 HIS A CA 1
ATOM 707 C C . HIS A 1 95 ? 2.674 2.053 -1.007 1.00 98.88 95 HIS A C 1
ATOM 709 O O . HIS A 1 95 ? 2.194 1.834 -2.116 1.00 98.88 95 HIS A O 1
ATOM 715 N N . TYR A 1 96 ? 3.387 3.140 -0.716 1.00 98.81 96 TYR A N 1
ATOM 716 C CA . TYR A 1 96 ? 3.726 4.155 -1.713 1.00 98.81 96 TYR A CA 1
ATOM 717 C C . TYR A 1 96 ? 4.980 3.750 -2.492 1.00 98.81 96 TYR A C 1
ATOM 719 O O . TYR A 1 96 ? 6.074 3.698 -1.918 1.00 98.81 96 TYR A O 1
ATOM 727 N N . ALA A 1 97 ? 4.831 3.495 -3.791 1.00 98.75 97 ALA A N 1
ATOM 728 C CA . ALA A 1 97 ? 5.932 3.047 -4.635 1.00 98.75 97 ALA A CA 1
ATOM 729 C C . ALA A 1 97 ? 6.992 4.138 -4.850 1.00 98.75 97 ALA A C 1
ATOM 731 O O . ALA A 1 97 ? 6.674 5.265 -5.225 1.00 98.75 97 ALA A O 1
ATOM 732 N N . GLU A 1 98 ? 8.272 3.780 -4.722 1.00 98.50 98 GLU A N 1
ATOM 733 C CA . GLU A 1 98 ? 9.387 4.646 -5.156 1.00 98.50 98 GLU A CA 1
ATOM 734 C C . GLU A 1 98 ? 10.019 4.181 -6.479 1.00 98.50 98 GLU A C 1
ATOM 736 O O . GLU A 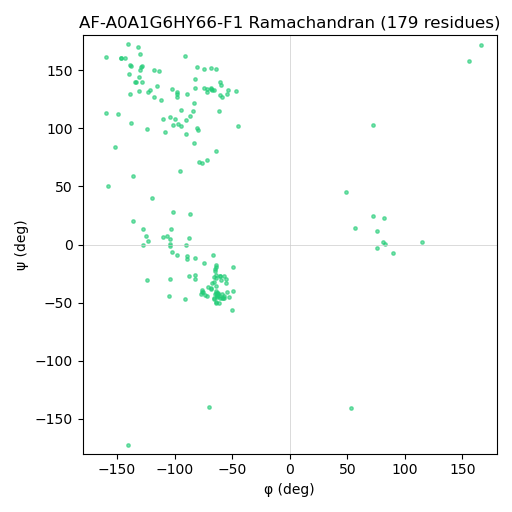1 98 ? 10.961 4.795 -6.996 1.00 98.50 98 GLU A O 1
ATOM 741 N N . GLY A 1 99 ? 9.499 3.097 -7.060 1.00 97.94 99 GLY A N 1
ATOM 742 C CA . GLY A 1 99 ? 9.980 2.537 -8.323 1.00 97.94 99 GLY A CA 1
ATOM 743 C C . GLY A 1 99 ? 11.334 1.840 -8.189 1.00 97.94 99 GLY A C 1
ATOM 744 O O . GLY A 1 99 ? 12.110 1.788 -9.139 1.00 97.94 99 GLY A O 1
ATOM 745 N N . GLY A 1 100 ? 11.689 1.360 -6.999 1.00 97.75 100 GLY A N 1
ATOM 746 C CA . GLY A 1 100 ? 12.865 0.549 -6.704 1.00 97.75 100 GLY A CA 1
ATOM 747 C C . GLY A 1 100 ? 12.788 -0.865 -7.268 1.00 97.75 100 GLY A C 1
ATOM 748 O O . GLY A 1 100 ? 12.374 -1.091 -8.401 1.00 97.75 100 GLY A O 1
ATOM 749 N N . ASP A 1 101 ? 13.253 -1.838 -6.492 1.00 98.56 101 ASP A N 1
ATOM 750 C CA . ASP A 1 101 ? 13.021 -3.242 -6.828 1.00 98.56 101 ASP A CA 1
ATOM 751 C C . ASP A 1 101 ? 11.620 -3.627 -6.319 1.00 98.56 101 ASP A C 1
ATOM 753 O O . ASP A 1 101 ? 11.386 -3.514 -5.112 1.00 98.56 101 ASP A O 1
ATOM 757 N N . PRO A 1 102 ? 10.700 -4.088 -7.189 1.00 98.75 102 PRO A N 1
ATOM 758 C CA . PRO A 1 102 ? 9.318 -4.351 -6.790 1.00 98.75 102 PRO A CA 1
ATOM 759 C C . PRO A 1 102 ? 9.209 -5.473 -5.753 1.00 98.75 102 PRO A C 1
ATOM 761 O O . PRO A 1 102 ? 8.297 -5.465 -4.934 1.00 98.75 102 PRO A O 1
ATOM 764 N N . ILE A 1 103 ? 10.143 -6.430 -5.753 1.00 98.81 103 ILE A N 1
ATOM 765 C CA . ILE A 1 103 ? 10.155 -7.528 -4.783 1.00 98.81 103 ILE A CA 1
ATOM 766 C C . ILE A 1 103 ? 10.655 -7.026 -3.433 1.00 98.81 103 ILE A C 1
ATOM 768 O O . ILE A 1 103 ? 10.068 -7.366 -2.413 1.00 98.81 103 ILE A O 1
ATOM 772 N N . LYS A 1 104 ? 11.687 -6.174 -3.410 1.00 98.88 104 LYS A N 1
ATOM 773 C CA . LYS A 1 104 ? 12.194 -5.607 -2.149 1.00 98.88 104 LYS A CA 1
ATOM 774 C C . LYS A 1 104 ? 11.204 -4.642 -1.503 1.00 98.88 104 LYS A C 1
ATOM 776 O O . LYS A 1 104 ? 11.087 -4.640 -0.282 1.00 98.88 104 LYS A O 1
ATOM 781 N N . GLU A 1 105 ? 10.504 -3.836 -2.299 1.00 98.88 105 GLU A N 1
ATOM 782 C CA . GLU A 1 105 ? 9.434 -2.966 -1.795 1.00 98.88 105 GLU A CA 1
ATOM 783 C C . GLU A 1 105 ? 8.263 -3.794 -1.247 1.00 98.88 105 GLU A C 1
ATOM 785 O O . GLU A 1 105 ? 7.797 -3.529 -0.138 1.00 98.88 105 GLU A O 1
ATOM 790 N N . ALA A 1 106 ? 7.860 -4.862 -1.944 1.00 98.88 106 ALA A N 1
ATOM 791 C CA . ALA A 1 106 ? 6.833 -5.783 -1.461 1.00 98.88 106 ALA A CA 1
ATOM 792 C C . ALA A 1 106 ? 7.246 -6.514 -0.170 1.00 98.88 106 ALA A C 1
ATOM 794 O O . ALA A 1 106 ? 6.458 -6.598 0.769 1.00 98.88 106 ALA A O 1
ATOM 795 N N . ASP A 1 107 ? 8.483 -7.011 -0.087 1.00 98.88 107 ASP A N 1
ATOM 796 C CA . ASP A 1 107 ? 9.002 -7.673 1.114 1.00 98.88 107 ASP A CA 1
ATOM 797 C C . ASP A 1 107 ? 9.050 -6.703 2.306 1.00 98.88 107 ASP A C 1
ATOM 799 O O . ASP A 1 107 ? 8.604 -7.048 3.400 1.00 98.88 107 ASP A O 1
ATOM 803 N N . CYS A 1 108 ? 9.511 -5.464 2.086 1.00 98.75 108 CYS A N 1
ATOM 804 C CA . CYS A 1 108 ? 9.519 -4.416 3.108 1.00 98.75 108 CYS A CA 1
ATOM 805 C C . CYS A 1 108 ? 8.101 -4.091 3.596 1.00 98.75 108 CYS A C 1
ATOM 807 O O . CYS A 1 108 ? 7.861 -4.015 4.801 1.00 98.75 108 CYS A O 1
ATOM 809 N N . PHE A 1 109 ? 7.146 -3.939 2.674 1.00 98.81 109 PHE A N 1
ATOM 810 C CA . PHE A 1 109 ? 5.746 -3.712 3.017 1.00 98.81 109 PHE A CA 1
ATOM 811 C C . PHE A 1 109 ? 5.166 -4.880 3.821 1.00 98.81 109 PHE A C 1
ATOM 813 O O . PHE A 1 109 ? 4.631 -4.662 4.908 1.00 98.81 109 PHE A O 1
ATOM 820 N N . TYR A 1 110 ? 5.340 -6.117 3.349 1.00 98.75 110 TYR A N 1
ATOM 821 C CA . TYR A 1 110 ? 4.882 -7.319 4.043 1.00 98.75 110 TYR A CA 1
ATOM 822 C C . TYR A 1 110 ? 5.458 -7.432 5.456 1.00 98.75 110 TYR A C 1
ATOM 824 O O . TYR A 1 110 ? 4.717 -7.715 6.395 1.00 98.75 110 TYR A O 1
ATOM 832 N N . ASP A 1 111 ? 6.754 -7.178 5.644 1.00 98.69 111 ASP A N 1
ATOM 833 C CA . ASP A 1 111 ? 7.379 -7.269 6.963 1.00 98.69 111 ASP A CA 1
ATOM 834 C C . ASP A 1 111 ? 6.756 -6.327 7.995 1.00 98.69 111 ASP A C 1
ATOM 836 O O . ASP A 1 111 ? 6.704 -6.671 9.180 1.00 98.69 111 ASP A O 1
ATOM 840 N N . VAL A 1 112 ? 6.240 -5.184 7.540 1.00 98.69 112 VAL A N 1
ATOM 841 C CA . VAL A 1 112 ? 5.528 -4.207 8.366 1.00 98.69 112 VAL A CA 1
ATOM 842 C C . VAL A 1 112 ? 4.096 -4.662 8.666 1.00 98.69 112 VAL A C 1
ATOM 844 O O . VAL A 1 112 ? 3.656 -4.567 9.809 1.00 98.69 112 VAL A O 1
ATOM 847 N N . ILE A 1 113 ? 3.372 -5.208 7.686 1.00 98.56 113 ILE A N 1
ATOM 848 C CA . ILE A 1 113 ? 1.928 -5.473 7.825 1.00 98.56 113 ILE A CA 1
ATOM 849 C C . ILE A 1 113 ? 1.548 -6.943 8.057 1.00 98.56 113 ILE A C 1
ATOM 851 O O . ILE A 1 113 ? 0.369 -7.243 8.225 1.00 98.56 113 ILE A O 1
ATOM 855 N N . LYS A 1 114 ? 2.493 -7.890 8.090 1.00 98.31 114 LYS A N 1
ATOM 856 C CA . LYS A 1 114 ? 2.198 -9.340 8.172 1.00 98.31 114 LYS A CA 1
ATOM 857 C C . LYS A 1 114 ? 1.347 -9.757 9.374 1.00 98.31 114 LYS A C 1
ATOM 859 O O . LYS A 1 114 ? 0.595 -10.723 9.280 1.00 98.31 114 LYS A O 1
ATOM 864 N N . ALA A 1 115 ? 1.398 -9.011 10.480 1.00 98.00 115 ALA A N 1
ATOM 865 C CA . ALA A 1 115 ? 0.531 -9.223 11.646 1.00 98.00 115 ALA A CA 1
ATOM 866 C C . ALA A 1 115 ? -0.962 -8.923 11.370 1.00 98.00 115 ALA A C 1
ATOM 868 O O . ALA A 1 115 ? -1.823 -9.190 12.210 1.00 98.00 115 ALA A O 1
ATOM 869 N N . TYR A 1 116 ? -1.276 -8.347 10.208 1.00 97.56 116 TYR A N 1
ATOM 870 C CA . TYR A 1 116 ? -2.620 -8.007 9.743 1.00 97.56 116 TYR A CA 1
ATOM 871 C C . TYR A 1 116 ? -3.131 -8.937 8.634 1.00 97.56 116 TYR A C 1
ATOM 873 O O . TYR A 1 116 ? -4.214 -8.720 8.087 1.00 97.56 116 TYR A O 1
ATOM 881 N N . LYS A 1 117 ? -2.393 -10.011 8.325 1.00 96.25 117 LYS A N 1
ATOM 882 C CA . LYS A 1 117 ? -2.824 -11.045 7.381 1.00 96.25 117 LYS A CA 1
ATOM 883 C C . LYS A 1 117 ? -4.192 -11.617 7.778 1.00 96.25 117 LYS A C 1
ATOM 885 O O . LYS A 1 117 ? -4.414 -11.963 8.935 1.00 96.25 117 LYS A O 1
ATOM 890 N N . GLY A 1 118 ? -5.117 -11.669 6.818 1.00 94.50 118 GLY A N 1
ATOM 891 C CA . GLY A 1 118 ? -6.500 -12.117 7.024 1.00 94.50 118 GLY A CA 1
ATOM 892 C C . GLY A 1 118 ? -7.428 -11.116 7.729 1.00 94.50 118 GLY A C 1
ATOM 893 O O . GLY A 1 118 ? -8.612 -11.409 7.868 1.00 94.50 118 GLY A O 1
ATOM 894 N N . ARG A 1 119 ? -6.929 -9.945 8.158 1.00 94.56 119 ARG A N 1
ATOM 895 C CA . ARG A 1 119 ? -7.726 -8.899 8.832 1.00 94.56 119 ARG A CA 1
ATOM 896 C C . ARG A 1 119 ? -7.620 -7.502 8.211 1.00 94.56 119 ARG A C 1
ATOM 898 O O . ARG A 1 119 ? -8.256 -6.581 8.713 1.00 94.56 119 ARG A O 1
ATOM 905 N N . ALA A 1 120 ? -6.835 -7.339 7.147 1.00 95.56 120 ALA A N 1
ATOM 906 C CA . ALA A 1 120 ? -6.724 -6.087 6.407 1.00 95.56 120 ALA A CA 1
ATOM 907 C C . ALA A 1 120 ? -6.661 -6.322 4.893 1.00 95.56 120 ALA A C 1
ATOM 909 O O . ALA A 1 120 ? -6.089 -7.312 4.432 1.00 95.56 120 ALA A O 1
ATOM 910 N N . VAL A 1 121 ? -7.220 -5.382 4.131 1.00 96.31 121 VAL A N 1
ATOM 911 C CA . VAL A 1 121 ? -7.008 -5.277 2.679 1.00 96.31 121 VAL A CA 1
ATOM 912 C C . VAL A 1 121 ? -5.665 -4.589 2.423 1.00 96.31 121 VAL A C 1
ATOM 914 O O . VAL A 1 121 ? -5.185 -3.816 3.248 1.00 96.31 121 VAL A O 1
ATOM 917 N N . VAL A 1 122 ? -5.025 -4.867 1.292 1.00 97.38 122 VAL A N 1
ATOM 918 C CA . VAL A 1 122 ? -3.726 -4.277 0.948 1.00 97.38 122 VAL A CA 1
ATOM 919 C C . VAL A 1 122 ? -3.778 -3.653 -0.436 1.00 97.38 122 VAL A C 1
ATOM 921 O O . VAL A 1 122 ? -4.395 -4.213 -1.339 1.00 97.38 122 VAL A O 1
ATOM 924 N N . ALA A 1 123 ? -3.145 -2.497 -0.596 1.00 98.56 123 ALA A N 1
ATOM 925 C CA . ALA A 1 123 ? -3.101 -1.760 -1.849 1.00 98.56 123 ALA A CA 1
ATOM 926 C C . ALA A 1 123 ? -1.670 -1.332 -2.202 1.00 98.56 123 ALA A C 1
ATOM 928 O O . ALA A 1 123 ? -0.869 -0.983 -1.333 1.00 98.56 123 ALA A O 1
ATOM 929 N N . LEU A 1 124 ? -1.357 -1.342 -3.493 1.00 98.81 124 LEU A N 1
ATOM 930 C CA . LEU A 1 124 ? -0.219 -0.621 -4.051 1.00 98.81 124 LEU A CA 1
ATOM 931 C C . LEU A 1 124 ? -0.670 0.791 -4.428 1.00 98.81 124 LEU A C 1
ATOM 933 O O . LEU A 1 124 ? -1.640 0.931 -5.159 1.00 98.81 124 LEU A O 1
ATOM 937 N N . ASP A 1 125 ? 0.052 1.811 -3.990 1.00 98.75 125 ASP A N 1
ATOM 938 C CA . ASP A 1 125 ? -0.125 3.195 -4.420 1.00 98.75 125 ASP A CA 1
ATOM 939 C C . ASP A 1 125 ? 0.944 3.534 -5.482 1.00 98.75 125 ASP A C 1
ATOM 941 O O . ASP A 1 125 ? 2.144 3.596 -5.184 1.00 98.75 125 ASP A O 1
ATOM 945 N N . TRP A 1 126 ? 0.510 3.654 -6.747 1.00 98.56 126 TRP A N 1
ATOM 946 C CA . TRP A 1 126 ? 1.364 3.931 -7.907 1.00 98.56 126 TRP A CA 1
ATOM 947 C C . TRP A 1 126 ? 1.153 5.352 -8.443 1.00 98.56 126 TRP A C 1
ATOM 949 O O . TRP A 1 126 ? 0.277 5.620 -9.275 1.00 98.56 126 TRP A O 1
ATOM 959 N N . GLU A 1 127 ? 2.030 6.260 -8.019 1.00 97.75 127 GLU A N 1
ATOM 960 C CA . GLU A 1 127 ? 1.985 7.680 -8.373 1.00 97.75 127 GLU A CA 1
ATOM 961 C C . GLU A 1 127 ? 3.341 8.229 -8.843 1.00 97.75 127 GLU A C 1
ATOM 963 O O . GLU A 1 127 ? 4.363 7.551 -8.776 1.00 97.75 127 GLU A O 1
ATOM 968 N N . GLN A 1 128 ? 3.342 9.457 -9.378 1.00 97.19 128 GLN A N 1
ATOM 969 C CA . GLN A 1 128 ? 4.510 10.075 -10.022 1.00 97.19 128 GLN A CA 1
ATOM 970 C C . GLN A 1 128 ? 5.571 10.582 -9.040 1.00 97.19 128 GLN A C 1
ATOM 972 O O . GLN A 1 128 ? 6.769 10.524 -9.325 1.00 97.19 128 GLN A O 1
ATOM 977 N N . THR A 1 129 ? 5.149 11.166 -7.922 1.00 97.44 129 THR A N 1
ATOM 978 C CA . THR A 1 129 ? 6.063 11.866 -7.013 1.00 97.44 129 THR A CA 1
ATOM 979 C C . THR A 1 129 ? 6.996 10.866 -6.337 1.00 97.44 129 THR A C 1
ATOM 981 O O . THR A 1 129 ? 6.563 9.823 -5.884 1.00 97.44 129 THR A O 1
ATOM 984 N N . SER A 1 130 ? 8.300 11.152 -6.276 1.00 96.62 130 SER A N 1
ATOM 985 C CA . SER A 1 130 ? 9.298 10.255 -5.657 1.00 96.62 130 SER A CA 1
ATOM 986 C C . SER A 1 130 ? 9.361 8.828 -6.233 1.00 96.62 130 SER A C 1
ATOM 988 O O . SER A 1 130 ? 10.012 7.967 -5.649 1.00 96.62 130 SER A O 1
ATOM 990 N N . ASN A 1 131 ? 8.756 8.582 -7.398 1.00 98.06 131 ASN A N 1
ATOM 991 C CA . ASN A 1 131 ? 8.752 7.289 -8.065 1.00 98.06 131 ASN A CA 1
ATOM 992 C C . ASN A 1 131 ? 9.602 7.342 -9.335 1.00 98.06 131 ASN A C 1
ATOM 994 O O . ASN A 1 131 ? 9.224 7.938 -10.344 1.00 98.06 131 ASN A O 1
ATOM 998 N N . LYS A 1 132 ? 10.768 6.695 -9.300 1.00 97.12 132 LYS A N 1
ATOM 999 C CA . LYS A 1 132 ? 11.745 6.769 -10.398 1.00 97.12 132 LYS A CA 1
ATOM 1000 C C . LYS A 1 132 ? 11.363 5.965 -11.641 1.00 97.12 132 LYS A C 1
ATOM 1002 O O . LYS A 1 132 ? 11.979 6.161 -12.685 1.00 97.12 132 LYS A O 1
ATOM 1007 N N . LEU A 1 133 ? 10.409 5.039 -11.526 1.00 97.19 133 LEU A N 1
ATOM 1008 C CA . LEU A 1 133 ? 9.948 4.218 -12.648 1.00 97.19 133 LEU A CA 1
ATOM 1009 C C . LEU A 1 133 ? 8.621 4.689 -13.231 1.00 97.19 133 LEU A C 1
ATOM 1011 O O . LEU A 1 133 ? 8.229 4.201 -14.293 1.00 97.19 133 LEU A O 1
ATOM 1015 N N . PHE A 1 134 ? 7.968 5.667 -12.608 1.00 97.81 134 PHE A N 1
ATOM 1016 C CA . PHE A 1 134 ? 6.765 6.263 -13.162 1.00 97.81 134 PHE A CA 1
ATOM 1017 C C . PHE A 1 134 ? 7.045 6.904 -14.523 1.00 97.81 134 PHE A C 1
ATOM 1019 O O . PHE A 1 134 ? 7.951 7.725 -14.667 1.00 97.81 134 PHE A O 1
ATOM 1026 N N . GLY A 1 135 ? 6.252 6.567 -15.540 1.00 96.25 135 GLY A N 1
ATOM 1027 C CA . GLY A 1 135 ? 6.412 7.175 -16.864 1.00 96.25 135 GLY A CA 1
ATOM 1028 C C . GLY A 1 135 ? 7.516 6.576 -17.724 1.00 96.25 135 GLY A C 1
ATOM 1029 O O . GLY A 1 135 ? 7.726 7.066 -18.831 1.00 96.25 135 GLY A O 1
ATOM 1030 N N . THR A 1 136 ? 8.218 5.548 -17.248 1.00 96.12 136 THR A N 1
ATOM 1031 C CA . THR A 1 136 ? 9.383 4.984 -17.950 1.00 96.12 136 THR A CA 1
ATOM 1032 C C . THR A 1 136 ? 9.018 3.879 -18.938 1.00 96.12 136 THR A C 1
ATOM 1034 O O . THR A 1 136 ? 9.869 3.447 -19.712 1.00 96.12 136 THR A O 1
ATOM 1037 N N . GLY A 1 137 ? 7.763 3.414 -18.918 1.00 95.12 137 GLY A N 1
ATOM 1038 C CA . GLY A 1 137 ? 7.301 2.265 -19.699 1.00 95.12 137 GLY A CA 1
ATOM 1039 C C . GLY A 1 137 ? 7.453 0.932 -18.962 1.00 95.12 137 GLY A C 1
ATOM 1040 O O . GLY A 1 137 ? 6.933 -0.080 -19.424 1.00 95.12 137 GLY A O 1
ATOM 1041 N N . PHE A 1 138 ? 8.100 0.928 -17.792 1.00 96.88 138 PHE A N 1
ATOM 1042 C CA . PHE A 1 138 ? 8.165 -0.231 -16.898 1.00 96.88 138 PHE A CA 1
ATOM 1043 C C . PHE A 1 138 ? 7.021 -0.266 -15.871 1.00 96.88 138 PHE A C 1
ATOM 1045 O O . PHE A 1 138 ? 6.951 -1.213 -15.093 1.00 96.88 138 PHE A O 1
ATOM 1052 N N . ASP A 1 139 ? 6.116 0.720 -15.881 1.00 97.75 139 ASP A N 1
ATOM 1053 C CA . ASP A 1 139 ? 5.040 0.918 -14.902 1.00 97.75 139 ASP A CA 1
ATOM 1054 C C . ASP A 1 139 ? 4.214 -0.360 -14.657 1.00 97.75 139 ASP A C 1
ATOM 1056 O O . ASP A 1 139 ? 4.152 -0.863 -13.534 1.00 97.75 139 ASP A O 1
ATOM 1060 N N . VAL A 1 140 ? 3.637 -0.935 -15.719 1.00 98.06 140 VAL A N 1
ATOM 1061 C CA . VAL A 1 140 ? 2.760 -2.117 -15.627 1.00 98.06 140 VAL A CA 1
ATOM 1062 C C . VAL A 1 140 ? 3.532 -3.347 -15.149 1.00 98.06 140 VAL A C 1
ATOM 1064 O O . VAL A 1 140 ? 3.087 -4.046 -14.239 1.00 98.06 140 VAL A O 1
ATOM 1067 N N . GLN A 1 141 ? 4.716 -3.598 -15.721 1.00 98.44 141 GLN A N 1
ATOM 1068 C CA . GLN A 1 141 ? 5.552 -4.744 -15.348 1.00 98.44 141 GLN A CA 1
ATOM 1069 C C . GLN A 1 141 ? 5.997 -4.656 -13.884 1.00 98.44 141 GLN A C 1
ATOM 1071 O O . GLN A 1 141 ? 5.998 -5.662 -13.172 1.00 98.44 141 GLN A O 1
ATOM 1076 N N . TRP A 1 142 ? 6.385 -3.464 -13.432 1.00 98.62 142 TRP A N 1
ATOM 1077 C CA . TRP A 1 142 ? 6.808 -3.235 -12.058 1.00 98.62 142 TRP A CA 1
ATOM 1078 C C . TRP A 1 142 ? 5.653 -3.472 -11.086 1.00 98.62 142 TRP A C 1
ATOM 1080 O O . TRP A 1 142 ? 5.798 -4.264 -10.153 1.00 98.62 142 TRP A O 1
ATOM 1090 N N . CYS A 1 143 ? 4.488 -2.875 -11.361 1.00 98.62 143 CYS A N 1
ATOM 1091 C CA . CYS A 1 143 ? 3.290 -3.038 -10.542 1.00 98.62 143 CYS A CA 1
ATOM 1092 C C . CYS A 1 143 ? 2.862 -4.502 -10.453 1.00 98.62 143 CYS A C 1
ATOM 1094 O O . CYS A 1 143 ? 2.632 -5.003 -9.356 1.00 98.62 143 CYS A O 1
ATOM 1096 N N . LYS A 1 144 ? 2.824 -5.223 -11.584 1.00 98.56 144 LYS A N 1
ATOM 1097 C CA . LYS A 1 144 ? 2.455 -6.645 -11.604 1.00 98.56 144 LYS A CA 1
ATOM 1098 C C . LYS A 1 144 ? 3.363 -7.476 -10.701 1.00 98.56 144 LYS A C 1
ATOM 1100 O O . LYS A 1 144 ? 2.873 -8.257 -9.896 1.00 98.56 144 LYS A O 1
ATOM 1105 N N . ARG A 1 145 ? 4.682 -7.265 -10.779 1.00 98.81 145 ARG A N 1
ATOM 1106 C CA . ARG A 1 145 ? 5.657 -7.989 -9.945 1.00 98.81 145 ARG A CA 1
ATOM 1107 C C . ARG A 1 145 ? 5.494 -7.693 -8.455 1.00 98.81 145 ARG A C 1
ATOM 1109 O O . ARG A 1 145 ? 5.628 -8.612 -7.650 1.00 98.81 145 ARG A O 1
ATOM 1116 N N . PHE A 1 146 ? 5.220 -6.440 -8.093 1.00 98.81 146 PHE A N 1
ATOM 1117 C CA . PHE A 1 146 ? 4.937 -6.064 -6.708 1.00 98.81 146 PHE A CA 1
ATOM 1118 C C . PHE A 1 146 ? 3.651 -6.742 -6.210 1.00 98.81 146 PHE A C 1
ATOM 1120 O O . PHE A 1 146 ? 3.660 -7.398 -5.169 1.00 98.81 146 PHE A O 1
ATOM 1127 N N . LEU A 1 147 ? 2.561 -6.628 -6.978 1.00 98.81 147 LEU A N 1
ATOM 1128 C CA . LEU A 1 147 ? 1.252 -7.182 -6.629 1.00 98.81 147 LEU A CA 1
ATOM 1129 C C . LEU A 1 147 ? 1.308 -8.709 -6.504 1.00 98.81 147 LEU A C 1
ATOM 1131 O O . LEU A 1 147 ? 0.836 -9.239 -5.506 1.00 98.81 147 LEU A O 1
ATOM 1135 N N . ASP A 1 148 ? 1.971 -9.407 -7.430 1.00 98.75 148 ASP A N 1
ATOM 1136 C CA . ASP A 1 148 ? 2.176 -10.863 -7.370 1.00 98.75 148 ASP A CA 1
ATOM 1137 C C . ASP A 1 148 ? 2.918 -11.291 -6.106 1.00 98.75 148 ASP A C 1
ATOM 1139 O O . ASP A 1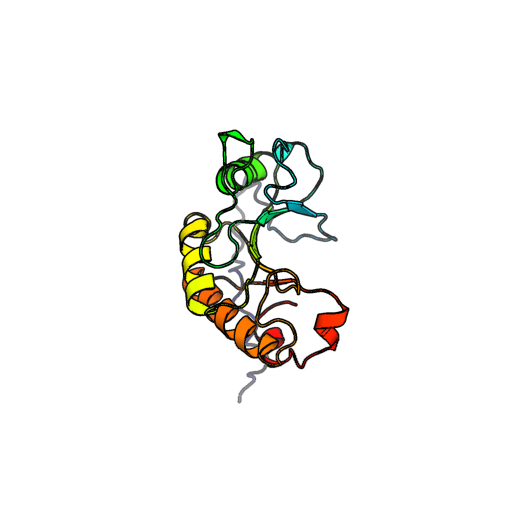 148 ? 2.550 -12.269 -5.446 1.00 98.75 148 ASP A O 1
ATOM 1143 N N . ARG A 1 149 ? 3.954 -10.535 -5.731 1.00 98.75 149 ARG A N 1
ATOM 1144 C CA . ARG A 1 149 ? 4.718 -10.812 -4.518 1.00 98.75 149 ARG A CA 1
ATOM 1145 C C . ARG A 1 149 ? 3.866 -10.612 -3.268 1.00 98.75 149 ARG A C 1
ATOM 1147 O O . ARG A 1 149 ? 3.854 -11.492 -2.408 1.00 98.75 149 ARG A O 1
ATOM 1154 N N . ILE A 1 150 ? 3.135 -9.502 -3.175 1.00 98.56 150 ILE A N 1
ATOM 1155 C CA . ILE A 1 150 ? 2.242 -9.234 -2.041 1.00 98.56 150 ILE A CA 1
ATOM 1156 C C . ILE A 1 150 ? 1.106 -10.246 -1.971 1.00 98.56 150 ILE A C 1
ATOM 1158 O O . ILE A 1 150 ? 0.816 -10.726 -0.878 1.00 98.56 150 ILE A O 1
ATOM 1162 N N . ALA A 1 151 ? 0.509 -10.617 -3.103 1.00 98.31 151 ALA A N 1
ATOM 1163 C CA . ALA A 1 151 ? -0.565 -11.596 -3.143 1.00 98.31 151 ALA A CA 1
ATOM 1164 C C . ALA A 1 151 ? -0.116 -12.937 -2.553 1.00 98.31 151 ALA A C 1
ATOM 1166 O O . ALA A 1 151 ? -0.780 -13.496 -1.680 1.00 98.31 151 ALA A O 1
ATOM 1167 N N . SER A 1 152 ? 1.074 -13.397 -2.952 1.00 98.31 152 SER A N 1
ATOM 1168 C CA . SER A 1 152 ? 1.685 -14.616 -2.423 1.00 98.31 152 SER A CA 1
ATOM 1169 C C . SER A 1 152 ? 1.989 -14.531 -0.921 1.00 98.31 152 SER A C 1
ATOM 1171 O O . SER A 1 152 ? 1.698 -15.469 -0.179 1.00 98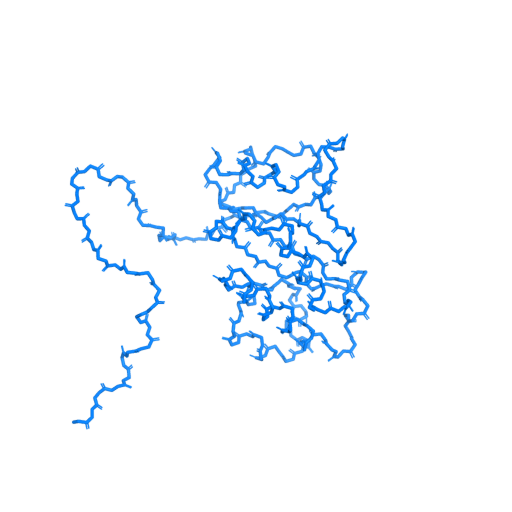.31 152 SER A O 1
ATOM 1173 N N . LEU A 1 153 ? 2.558 -13.419 -0.445 1.00 98.25 153 LEU A N 1
ATOM 1174 C CA . LEU A 1 153 ? 2.941 -13.265 0.963 1.00 98.25 153 LEU A CA 1
ATOM 1175 C C . LEU A 1 153 ? 1.722 -13.104 1.886 1.00 98.25 153 LEU A C 1
ATOM 1177 O O . LEU A 1 153 ? 1.631 -13.744 2.942 1.00 98.25 153 LEU A O 1
ATOM 1181 N N . MET A 1 154 ? 0.760 -12.278 1.479 1.00 96.81 154 MET A N 1
ATOM 1182 C CA . MET A 1 154 ? -0.438 -11.965 2.257 1.00 96.81 154 MET A CA 1
ATOM 1183 C C . MET A 1 154 ? -1.543 -13.008 2.119 1.00 96.81 154 MET A C 1
ATOM 1185 O O . MET A 1 154 ? -2.460 -12.975 2.932 1.00 96.81 154 MET A O 1
ATOM 1189 N N . ASP A 1 155 ? -1.447 -13.947 1.170 1.00 95.62 155 ASP A N 1
ATOM 1190 C CA . ASP A 1 155 ? -2.546 -14.867 0.824 1.00 95.62 155 ASP A CA 1
ATOM 1191 C C . ASP A 1 155 ? -3.866 -14.098 0.626 1.00 95.62 155 ASP A C 1
ATOM 1193 O O . ASP A 1 155 ? -4.909 -14.399 1.203 1.00 95.62 155 ASP A O 1
ATOM 1197 N N . ALA A 1 156 ? -3.764 -12.991 -0.110 1.00 91.62 156 ALA A N 1
ATOM 1198 C CA . ALA A 1 156 ? -4.830 -12.024 -0.320 1.00 91.62 156 ALA A CA 1
ATOM 1199 C C . ALA A 1 156 ? -4.709 -11.425 -1.721 1.00 91.62 156 ALA A C 1
ATOM 1201 O O . ALA A 1 156 ? -3.644 -11.458 -2.330 1.00 91.62 156 ALA A O 1
ATOM 1202 N N . ARG A 1 157 ? -5.793 -10.842 -2.231 1.00 94.81 157 ARG A N 1
ATOM 1203 C CA . ARG A 1 157 ? -5.799 -10.168 -3.533 1.00 94.81 157 ARG A CA 1
ATOM 1204 C C . ARG A 1 157 ? -5.544 -8.665 -3.330 1.00 94.81 157 ARG A C 1
ATOM 1206 O O . ARG A 1 157 ? -6.473 -7.981 -2.900 1.00 94.81 157 ARG A O 1
ATOM 1213 N N . PRO A 1 158 ? -4.321 -8.146 -3.569 1.00 97.19 158 PRO A N 1
ATOM 1214 C CA . PRO A 1 158 ? -4.040 -6.722 -3.438 1.00 97.19 158 PRO A CA 1
ATOM 1215 C C . PRO A 1 158 ? -4.837 -5.895 -4.451 1.00 97.19 158 PRO A C 1
ATOM 1217 O O . PRO A 1 158 ? -5.136 -6.360 -5.552 1.00 97.19 158 PRO A O 1
ATOM 1220 N N . LEU A 1 159 ? -5.134 -4.656 -4.071 1.00 97.44 159 LEU A N 1
ATOM 1221 C CA . LEU A 1 159 ? -5.633 -3.605 -4.955 1.00 97.44 159 LEU A CA 1
ATOM 1222 C C . LEU A 1 159 ? -4.456 -2.809 -5.530 1.00 97.44 159 LEU A C 1
ATOM 1224 O O . LEU A 1 159 ? -3.359 -2.807 -4.964 1.00 97.44 159 LEU A O 1
ATOM 1228 N N . ILE A 1 160 ? -4.697 -2.067 -6.603 1.00 97.75 160 ILE A N 1
ATOM 1229 C CA . ILE A 1 160 ? -3.797 -1.005 -7.049 1.00 97.75 160 ILE A CA 1
ATOM 1230 C C . ILE A 1 160 ? -4.560 0.313 -7.131 1.00 97.75 160 ILE A C 1
ATOM 1232 O O . ILE A 1 160 ? -5.638 0.386 -7.702 1.00 97.75 160 ILE A O 1
ATOM 1236 N N . TYR A 1 161 ? -3.984 1.352 -6.543 1.00 97.75 161 TYR A N 1
ATOM 1237 C CA . TYR A 1 161 ? -4.444 2.724 -6.630 1.00 97.75 161 TYR A CA 1
ATOM 1238 C C . TYR A 1 161 ? -3.566 3.493 -7.618 1.00 97.75 161 TYR A C 1
ATOM 1240 O O . TYR A 1 161 ? -2.336 3.404 -7.591 1.00 97.75 161 TYR A O 1
ATOM 1248 N N . MET A 1 162 ? -4.217 4.249 -8.500 1.00 96.38 162 MET A N 1
ATOM 1249 C CA . MET A 1 162 ? -3.586 5.187 -9.421 1.00 96.38 162 MET A CA 1
ATOM 1250 C C . MET A 1 162 ? -4.614 6.213 -9.910 1.00 96.38 162 MET A C 1
ATOM 1252 O O . MET A 1 162 ? -5.824 5.986 -9.870 1.00 96.38 162 MET A O 1
ATOM 1256 N N . SER A 1 163 ? -4.146 7.340 -10.445 1.00 94.69 163 SER A N 1
ATOM 1257 C CA . SER A 1 163 ? -5.055 8.329 -11.033 1.00 94.69 163 SER A CA 1
ATOM 1258 C C . SER A 1 163 ? -5.728 7.817 -12.316 1.00 94.69 163 SER A C 1
ATOM 1260 O O . SER A 1 163 ? -5.154 7.049 -13.089 1.00 94.69 163 SER A O 1
ATOM 1262 N N . LYS A 1 164 ? -6.934 8.324 -12.611 1.00 93.31 164 LYS A N 1
ATOM 1263 C CA . LYS A 1 164 ? -7.696 7.983 -13.830 1.00 93.31 164 LYS A CA 1
ATOM 1264 C C . LYS A 1 164 ? -6.924 8.229 -15.134 1.00 93.31 164 LYS A C 1
ATOM 1266 O O . LYS A 1 164 ? -7.168 7.572 -16.137 1.00 93.31 164 LYS A O 1
ATOM 1271 N N . SER A 1 165 ? -6.010 9.197 -15.164 1.00 93.94 165 SER A N 1
ATOM 1272 C CA . SER A 1 165 ? -5.178 9.407 -16.353 1.00 93.94 165 SER A CA 1
ATOM 1273 C C . SER A 1 165 ? -4.199 8.250 -16.559 1.00 93.94 165 SER A C 1
ATOM 1275 O O . SER A 1 165 ? -3.980 7.838 -17.694 1.00 93.94 165 SER A O 1
ATOM 1277 N N . VAL A 1 166 ? -3.653 7.688 -15.477 1.00 94.56 166 VAL A N 1
ATOM 1278 C CA . VAL A 1 166 ? -2.719 6.557 -15.511 1.00 94.56 166 VAL A CA 1
ATOM 1279 C C . VAL A 1 166 ? -3.426 5.264 -15.916 1.00 94.56 166 VAL A C 1
ATOM 1281 O O . VAL A 1 166 ? -2.858 4.506 -16.705 1.00 94.56 166 VAL A O 1
ATOM 1284 N N . THR A 1 167 ? -4.681 5.048 -15.497 1.00 92.56 167 THR A N 1
ATOM 1285 C CA . THR A 1 167 ? -5.464 3.866 -15.919 1.00 92.56 167 THR A CA 1
ATOM 1286 C C . THR A 1 167 ? -5.678 3.811 -17.435 1.00 92.56 167 THR A C 1
ATOM 1288 O O . THR A 1 167 ? -5.820 2.731 -17.997 1.00 92.56 167 THR A O 1
ATOM 1291 N N . HIS A 1 168 ? -5.671 4.961 -18.118 1.00 91.62 168 HIS A N 1
ATOM 1292 C CA . HIS A 1 168 ? -5.820 5.052 -19.575 1.00 91.62 168 HIS A CA 1
ATOM 1293 C C . HIS A 1 168 ? -4.484 5.196 -20.323 1.00 91.62 168 HIS A C 1
ATOM 1295 O O . HIS A 1 168 ? -4.466 5.174 -21.553 1.00 91.62 168 HIS A O 1
ATOM 1301 N N . LYS A 1 169 ? -3.370 5.401 -19.609 1.00 92.62 169 LYS A N 1
ATOM 1302 C CA . LYS A 1 169 ? -2.067 5.710 -20.218 1.00 92.62 169 LYS A CA 1
ATOM 1303 C C . LYS A 1 169 ? -1.317 4.466 -20.695 1.00 92.62 169 LYS A C 1
ATOM 1305 O O . LYS A 1 169 ? -0.540 4.561 -21.642 1.00 92.62 169 LYS A O 1
ATOM 1310 N N . TYR A 1 170 ? -1.533 3.326 -20.044 1.00 94.19 170 TYR A N 1
ATOM 1311 C CA . TYR A 1 170 ? -0.838 2.071 -20.328 1.00 94.19 170 TYR A CA 1
ATOM 1312 C C . TYR A 1 170 ? -1.825 0.914 -20.485 1.00 94.19 170 TYR A C 1
ATOM 1314 O O . TYR A 1 170 ? -2.976 1.005 -20.064 1.00 94.19 170 TYR A O 1
ATOM 1322 N N . ASP A 1 171 ? -1.358 -0.189 -21.068 1.00 95.94 171 ASP A N 1
ATOM 1323 C CA . ASP A 1 171 ? -2.121 -1.433 -21.119 1.00 95.94 171 ASP A CA 1
ATOM 1324 C C . ASP A 1 171 ? -2.023 -2.179 -19.779 1.00 95.94 171 ASP A C 1
ATOM 1326 O O . ASP A 1 171 ? -1.049 -2.878 -19.499 1.00 95.94 171 ASP A O 1
ATOM 1330 N N . TRP A 1 172 ? -3.053 -2.023 -18.948 1.00 96.75 172 TRP A N 1
ATOM 1331 C CA . TRP A 1 172 ? -3.166 -2.665 -17.637 1.00 96.75 172 TRP A CA 1
ATOM 1332 C C . TRP A 1 172 ? -3.803 -4.059 -17.679 1.00 96.75 172 TRP A C 1
ATOM 1334 O O . TRP A 1 172 ? -4.031 -4.638 -16.620 1.00 96.75 172 TRP A O 1
ATOM 1344 N N . SER A 1 173 ? -4.090 -4.628 -18.856 1.00 95.94 173 SER A N 1
ATOM 1345 C CA . SER A 1 173 ? -4.811 -5.909 -18.981 1.00 95.94 173 SER A CA 1
ATOM 1346 C C . SER A 1 173 ? -4.166 -7.048 -18.182 1.00 95.94 173 SER A C 1
ATOM 1348 O O . SER A 1 173 ? -4.860 -7.791 -17.489 1.00 95.94 173 SER A O 1
ATOM 1350 N N . SER A 1 174 ? -2.831 -7.126 -18.198 1.00 96.06 174 SER A N 1
ATOM 1351 C CA . SER A 1 174 ? -2.062 -8.118 -17.432 1.00 96.06 174 SER A CA 1
ATOM 1352 C C . SER A 1 174 ? -2.168 -7.963 -15.910 1.00 96.06 174 SER A C 1
ATOM 1354 O O . SER A 1 174 ? -1.942 -8.928 -15.191 1.00 96.06 174 SER A O 1
ATOM 1356 N N . VAL A 1 175 ? -2.512 -6.774 -15.409 1.00 96.75 175 VAL A N 1
ATOM 1357 C CA . VAL A 1 175 ? -2.765 -6.511 -13.984 1.00 96.75 175 VAL A CA 1
ATOM 1358 C C . VAL A 1 175 ? -4.242 -6.724 -13.667 1.00 96.75 175 VAL A C 1
ATOM 1360 O O . VAL A 1 175 ? -4.557 -7.423 -12.711 1.00 96.75 175 VAL A O 1
ATOM 1363 N N . ALA A 1 176 ? -5.141 -6.183 -14.492 1.00 94.38 176 ALA A N 1
ATOM 1364 C CA . ALA A 1 176 ? -6.586 -6.174 -14.264 1.00 94.38 176 ALA A CA 1
ATOM 1365 C C . ALA A 1 176 ? -7.226 -7.572 -14.244 1.00 94.38 176 ALA A C 1
ATOM 1367 O O . ALA A 1 176 ? -8.262 -7.770 -13.607 1.00 94.38 176 ALA A O 1
ATOM 1368 N N . VAL A 1 177 ? -6.621 -8.548 -14.932 1.00 94.44 177 VAL A N 1
ATOM 1369 C CA . VAL A 1 177 ? -7.075 -9.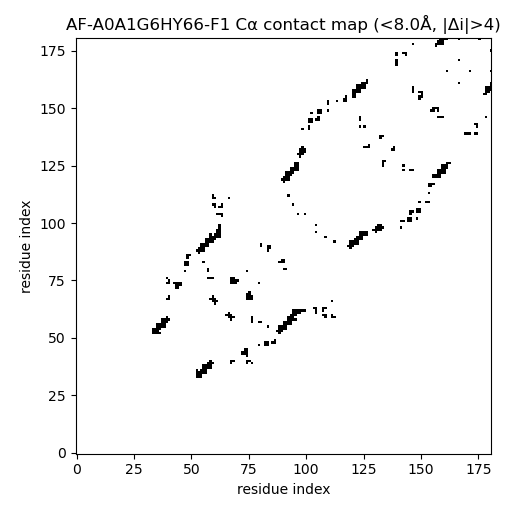947 -14.887 1.00 94.44 177 VAL A CA 1
ATOM 1370 C C . VAL A 1 177 ? -6.940 -10.547 -13.483 1.00 94.44 177 VAL A C 1
ATOM 1372 O O . VAL A 1 177 ? -7.824 -11.280 -13.041 1.00 94.44 177 VAL A O 1
ATOM 1375 N N . ASP A 1 178 ? -5.891 -10.164 -12.751 1.00 93.25 178 ASP A N 1
ATOM 1376 C CA . ASP A 1 178 ? -5.551 -10.739 -11.448 1.00 93.25 178 ASP A CA 1
ATOM 1377 C C . ASP A 1 178 ? -5.927 -9.818 -10.284 1.00 93.25 178 ASP A C 1
ATOM 1379 O O . ASP A 1 178 ? -6.286 -10.300 -9.213 1.00 93.25 178 ASP A O 1
ATOM 1383 N N . TYR A 1 179 ? -5.918 -8.494 -10.466 1.00 95.19 179 TYR A N 1
ATOM 1384 C CA . TYR A 1 179 ? -6.036 -7.508 -9.385 1.00 95.19 179 TYR A CA 1
ATOM 1385 C C . TYR A 1 179 ? -7.047 -6.407 -9.713 1.00 95.19 179 TYR A C 1
ATOM 1387 O O . TYR A 1 179 ? -7.087 -5.950 -10.855 1.00 95.19 179 TYR A O 1
ATOM 1395 N N . PRO A 1 180 ? -7.871 -5.968 -8.744 1.00 87.38 180 PRO A N 1
ATOM 1396 C CA . PRO A 1 180 ? -8.784 -4.854 -8.964 1.00 87.38 180 PRO A CA 1
ATOM 1397 C C . PRO A 1 180 ? -8.008 -3.541 -9.158 1.00 87.38 180 PRO A C 1
ATOM 1399 O O . PRO A 1 180 ? -7.095 -3.250 -8.378 1.00 87.38 180 PRO A O 1
ATOM 1402 N N . LEU A 1 181 ? -8.394 -2.790 -10.198 1.00 79.94 181 LEU A N 1
ATOM 1403 C CA . LEU A 1 181 ? -7.969 -1.414 -10.491 1.00 79.94 181 LEU A CA 1
ATOM 1404 C C . LEU A 1 181 ? -8.896 -0.386 -9.828 1.00 79.94 181 LEU A C 1
ATOM 1406 O O . LEU A 1 181 ? -10.093 -0.717 -9.652 1.00 79.94 181 LEU A O 1
#

Sequence (181 aa):
MSADSAEAVEALVKVKGSDAPGSTVKPFAYEGQLNGFDIASFQAGINVSKVSGDFVFIKATQGIWYKDQLPSKGYDYAAWADEAPASGKLVGFYHYAEGGDPIKEADCFYDVIKAYKGRAVVALDWEQTSNKLFGTGFDVQWCKRFLDRIASLMDARPLIYMSKSVTHKYDWSSVAVDYPL